Protein AF-A0A7Z0D9P5-F1 (afdb_monomer_lite)

Foldseek 3Di:
DDPPPDPPPDQLALLVVLLVLLVQLLVQCPPPNDASQRSLCRSQVHDPPDPSSVVSLVSSVVSLVRVVVLLVLDDPVLSVVVVVLSVVSVCSSPPVPCSVPDPPDDDDSSVSSVVSSVVSSVLLVLLLVLLVQLLVLLVVLLVLLVVCCVVVLDPPVLSVVLNVLSVVLNVLSVDPVNRSSCNLLSLLVSLVVLVVSCVVCVSCCVSSLSSLLSNVLSNCSNVPVVVSVVSVVCSVVVVDDPVNSVVVCVVSPPPNCVVPVVVVVVPPDDDDDDDDD

Radius of gyration: 25.72 Å; chains: 1; bounding box: 90×40×67 Å

Sequence (277 aa):
MTSGGAEKEKPLSSTRALHDLLRTVRAEAMQGGRSVLEAWSGALGVGHGSPEFVRGHIRATDLFSEMLAELDTLDEPAKRRYESRLSIWWDALVEPAGWSEPVPNRDDPLDHLDSMADIVEAQSVELRTAAQKLRDALTTARRIVVQAVNDGEVEESAGSRLIDLIDRLLHEIDDPQKSVFRLKDVAATFLGDLQIFLIRYPQAVGVLSRVVGTVIVGITVLIDPVAAAGLASAVAAGSWTADRILASAEPVMPKALESGATRELESGSGDSEETDS

Organism: NCBI:txid1347891

Structure (mmCIF, N/CA/C/O backbone):
data_AF-A0A7Z0D9P5-F1
#
_entry.id   AF-A0A7Z0D9P5-F1
#
loop_
_atom_site.group_PDB
_atom_site.id
_atom_site.type_symbol
_atom_site.label_atom_id
_atom_site.label_alt_id
_atom_site.label_comp_id
_atom_site.label_asym_id
_atom_site.label_entity_id
_atom_site.label_seq_id
_atom_site.pdbx_PDB_ins_code
_atom_site.Cartn_x
_atom_site.Cartn_y
_atom_site.Cartn_z
_atom_site.occupancy
_atom_site.B_iso_or_equiv
_atom_site.auth_seq_id
_atom_site.auth_comp_id
_atom_site.auth_asym_id
_atom_site.auth_atom_id
_atom_site.pdbx_PDB_model_num
ATOM 1 N N . MET A 1 1 ? 35.586 -21.695 -6.923 1.00 36.69 1 MET A N 1
ATOM 2 C CA . MET A 1 1 ? 35.205 -20.284 -6.716 1.00 36.69 1 MET A CA 1
ATOM 3 C C . MET A 1 1 ? 33.702 -20.187 -6.895 1.00 36.69 1 MET A C 1
ATOM 5 O O . MET A 1 1 ? 33.223 -20.065 -8.011 1.00 36.69 1 MET A O 1
ATOM 9 N N . THR A 1 2 ? 32.955 -20.389 -5.815 1.00 34.66 2 THR A N 1
ATOM 10 C CA . THR A 1 2 ? 31.497 -20.248 -5.790 1.00 34.66 2 THR A CA 1
ATOM 11 C C . THR A 1 2 ? 31.191 -18.771 -5.591 1.00 34.66 2 THR A C 1
ATOM 13 O O . THR A 1 2 ? 31.405 -18.242 -4.502 1.00 34.66 2 THR A O 1
ATOM 16 N N . SER A 1 3 ? 30.779 -18.100 -6.666 1.00 37.19 3 SER A N 1
ATOM 17 C CA . SER A 1 3 ? 30.240 -16.745 -6.589 1.00 37.19 3 SER A CA 1
ATOM 18 C C . SER A 1 3 ? 28.979 -16.814 -5.735 1.00 37.19 3 SER A C 1
ATOM 20 O O . SER A 1 3 ? 27.985 -17.410 -6.151 1.00 37.19 3 SER A O 1
ATOM 22 N N . GLY A 1 4 ? 29.058 -16.306 -4.505 1.00 36.00 4 GLY A N 1
ATOM 23 C CA . GLY A 1 4 ? 27.886 -16.088 -3.674 1.00 36.00 4 GLY A CA 1
ATOM 24 C C . GLY A 1 4 ? 27.011 -15.074 -4.390 1.00 36.00 4 GLY A C 1
ATOM 25 O O . GLY A 1 4 ? 27.337 -13.889 -4.417 1.00 36.00 4 GLY A O 1
ATOM 26 N N . GLY A 1 5 ? 25.948 -15.555 -5.032 1.00 33.62 5 GLY A N 1
ATOM 27 C CA . GLY A 1 5 ? 24.884 -14.692 -5.507 1.00 33.62 5 GLY A CA 1
ATOM 28 C C . GLY A 1 5 ? 24.300 -14.018 -4.281 1.00 33.62 5 GLY A C 1
ATOM 29 O O . GLY A 1 5 ? 23.623 -14.675 -3.496 1.00 33.62 5 GLY A O 1
ATOM 30 N N . ALA A 1 6 ? 24.626 -12.742 -4.086 1.00 40.06 6 ALA A N 1
ATOM 31 C CA . ALA A 1 6 ? 23.852 -11.893 -3.204 1.00 40.06 6 ALA A CA 1
ATOM 32 C C . ALA A 1 6 ? 22.395 -12.069 -3.636 1.00 40.06 6 ALA A C 1
ATOM 34 O O . ALA A 1 6 ? 22.075 -11.815 -4.802 1.00 40.06 6 ALA A O 1
ATOM 35 N N . GLU A 1 7 ? 21.548 -12.587 -2.745 1.00 40.53 7 GLU A N 1
ATOM 36 C CA . GLU A 1 7 ? 20.108 -12.457 -2.910 1.00 40.53 7 GLU A CA 1
ATOM 37 C C . GLU A 1 7 ? 19.873 -10.970 -3.149 1.00 40.53 7 GLU A C 1
ATOM 39 O O . GLU A 1 7 ? 20.090 -10.153 -2.256 1.00 40.53 7 GLU A O 1
ATOM 44 N N . LYS A 1 8 ? 19.569 -10.599 -4.399 1.00 52.75 8 LYS A N 1
ATOM 45 C CA . LYS A 1 8 ? 19.152 -9.238 -4.712 1.00 52.75 8 LYS A CA 1
ATOM 46 C C . LYS A 1 8 ? 17.925 -9.012 -3.846 1.00 52.75 8 LYS A C 1
ATOM 48 O O . LYS A 1 8 ? 16.901 -9.654 -4.087 1.00 52.75 8 LYS A O 1
ATOM 53 N N . GLU A 1 9 ? 18.074 -8.181 -2.816 1.00 54.69 9 GLU A N 1
ATOM 54 C CA . GLU A 1 9 ? 16.970 -7.776 -1.959 1.00 54.69 9 GLU A CA 1
ATOM 55 C C . GLU A 1 9 ? 15.806 -7.393 -2.864 1.00 54.69 9 GLU A C 1
ATOM 57 O O . GLU A 1 9 ? 15.951 -6.602 -3.801 1.00 54.69 9 GLU A O 1
ATOM 62 N N . LYS A 1 10 ? 14.668 -8.054 -2.650 1.00 65.25 10 LYS A N 1
ATOM 63 C CA . LYS A 1 10 ? 13.474 -7.777 -3.433 1.00 65.25 10 LYS A CA 1
ATOM 64 C C . LYS A 1 10 ? 13.118 -6.304 -3.193 1.00 65.25 10 LYS A C 1
ATOM 66 O O . LYS A 1 10 ? 13.046 -5.911 -2.026 1.00 65.25 10 LYS A O 1
ATOM 71 N N . PRO A 1 11 ? 12.903 -5.503 -4.250 1.00 68.81 11 PRO A N 1
ATOM 72 C CA . PRO A 1 11 ? 12.572 -4.093 -4.095 1.00 68.81 11 PRO A CA 1
ATOM 73 C C . PRO A 1 11 ? 11.365 -3.927 -3.167 1.00 68.81 11 PRO A C 1
ATOM 75 O O . PRO A 1 11 ? 10.412 -4.712 -3.213 1.00 68.81 11 PRO A O 1
ATOM 78 N N . LEU A 1 12 ? 11.447 -2.928 -2.285 1.00 73.25 12 LEU A N 1
ATOM 79 C CA . LEU A 1 12 ? 10.458 -2.685 -1.234 1.00 73.25 12 LEU A CA 1
ATOM 80 C C . LEU A 1 12 ? 9.146 -2.112 -1.784 1.00 73.25 12 LEU A C 1
ATOM 82 O O . LEU A 1 12 ? 8.120 -2.255 -1.115 1.00 73.25 12 LEU A O 1
ATOM 86 N N . SER A 1 13 ? 9.197 -1.504 -2.973 1.00 84.44 13 SER A N 1
ATOM 87 C CA . SER A 1 13 ? 8.062 -0.959 -3.719 1.00 84.44 13 SER A CA 1
ATOM 88 C C . SER A 1 13 ? 8.061 -1.425 -5.177 1.00 84.44 13 SER A C 1
ATOM 90 O O . SER A 1 13 ? 9.098 -1.765 -5.762 1.00 84.44 13 SER A O 1
ATOM 92 N N . SER A 1 14 ? 6.878 -1.407 -5.776 1.00 88.75 14 SER A N 1
ATOM 93 C CA . SER A 1 14 ? 6.661 -1.732 -7.188 1.00 88.75 14 SER A CA 1
ATOM 94 C C . SER A 1 14 ? 7.218 -0.623 -8.078 1.00 88.75 14 SER A C 1
ATOM 96 O O . SER A 1 14 ? 7.828 -0.908 -9.109 1.00 88.75 14 SER A O 1
ATOM 98 N N . THR A 1 15 ? 7.117 0.631 -7.621 1.00 91.62 15 THR A N 1
ATOM 99 C CA . THR A 1 15 ? 7.741 1.803 -8.248 1.00 91.62 15 THR A CA 1
ATOM 100 C C . THR A 1 15 ? 9.257 1.630 -8.401 1.00 91.62 15 THR A C 1
ATOM 102 O O . THR A 1 15 ? 9.783 1.825 -9.498 1.00 91.62 15 THR A O 1
ATOM 105 N N . ARG A 1 16 ? 9.977 1.180 -7.357 1.00 93.56 16 ARG A N 1
ATOM 106 C CA . ARG A 1 16 ? 11.427 0.912 -7.454 1.00 93.56 16 ARG A CA 1
ATOM 107 C C . ARG A 1 16 ? 11.740 -0.215 -8.428 1.00 93.56 16 ARG A C 1
ATOM 109 O O . ARG A 1 16 ? 12.650 -0.092 -9.243 1.00 93.56 16 ARG A O 1
ATOM 116 N N . ALA A 1 17 ? 10.980 -1.307 -8.357 1.00 91.25 17 ALA A N 1
ATOM 117 C CA . ALA A 1 17 ? 11.164 -2.450 -9.245 1.00 91.25 17 ALA A CA 1
ATOM 118 C C . ALA A 1 17 ? 10.997 -2.052 -10.721 1.00 91.25 17 ALA A C 1
ATOM 120 O O . ALA A 1 17 ? 11.781 -2.474 -11.573 1.00 91.25 17 ALA A O 1
ATOM 121 N N . LEU A 1 18 ? 9.992 -1.220 -11.011 1.00 93.12 18 LEU A N 1
ATOM 122 C CA . LEU A 1 18 ? 9.759 -0.664 -12.337 1.00 93.12 18 LEU A CA 1
ATOM 123 C C . LEU A 1 18 ? 10.907 0.258 -12.762 1.00 93.12 18 LEU A C 1
ATOM 125 O O . LEU A 1 18 ? 11.415 0.113 -13.873 1.00 93.12 18 LEU A O 1
ATOM 129 N N . HIS A 1 19 ? 11.342 1.164 -11.881 1.00 93.25 19 HIS A N 1
ATOM 130 C CA . HIS A 1 19 ? 12.472 2.053 -12.142 1.00 93.25 19 HIS A CA 1
ATOM 131 C C . HIS A 1 19 ? 13.736 1.272 -12.519 1.00 93.25 19 HIS A C 1
ATOM 133 O O . HIS A 1 19 ? 14.324 1.527 -13.570 1.00 93.25 19 HIS A O 1
ATOM 139 N N . ASP A 1 20 ? 14.125 0.275 -11.723 1.00 93.06 20 ASP A N 1
ATOM 140 C CA . ASP A 1 20 ? 15.319 -0.532 -11.986 1.00 93.06 20 ASP A CA 1
ATOM 141 C C . ASP A 1 20 ? 15.235 -1.316 -13.298 1.00 93.06 20 ASP A C 1
ATOM 143 O O . ASP A 1 20 ? 16.232 -1.437 -14.024 1.00 93.06 20 ASP A O 1
ATOM 147 N N . LEU A 1 21 ? 14.048 -1.829 -13.629 1.00 92.06 21 LEU A N 1
ATOM 148 C CA . LEU A 1 21 ? 13.810 -2.505 -14.897 1.00 92.06 21 LEU A CA 1
ATOM 149 C C . LEU A 1 21 ? 13.981 -1.540 -16.073 1.00 92.06 21 LEU A C 1
ATOM 151 O O . LEU A 1 21 ? 14.789 -1.809 -16.963 1.00 92.06 21 LEU A O 1
ATOM 155 N N . LEU A 1 22 ? 13.284 -0.401 -16.061 1.00 90.06 22 LEU A N 1
ATOM 156 C CA . LEU A 1 22 ? 13.356 0.589 -17.140 1.00 90.06 22 LEU A CA 1
ATOM 157 C C . LEU A 1 22 ? 14.767 1.175 -17.279 1.00 90.06 22 LEU A C 1
ATOM 159 O O . LEU A 1 22 ? 15.273 1.328 -18.389 1.00 90.06 22 LEU A O 1
ATOM 163 N N . ARG A 1 23 ? 15.464 1.407 -16.163 1.00 90.75 23 ARG A N 1
ATOM 164 C CA . ARG A 1 23 ? 16.875 1.811 -16.152 1.00 90.75 23 ARG A CA 1
ATOM 165 C C . ARG A 1 23 ? 17.771 0.779 -16.837 1.00 90.75 23 ARG A C 1
ATOM 167 O O . ARG A 1 23 ? 18.676 1.156 -17.581 1.00 90.75 23 ARG A O 1
ATOM 174 N N . THR A 1 24 ? 17.514 -0.512 -16.622 1.00 90.56 24 THR A N 1
ATOM 175 C CA . THR A 1 24 ? 18.258 -1.598 -17.278 1.00 90.56 24 THR A CA 1
ATOM 176 C C . THR A 1 24 ? 17.972 -1.636 -18.777 1.00 90.56 24 THR A C 1
ATOM 178 O O . THR A 1 24 ? 18.911 -1.634 -19.569 1.00 90.56 24 THR A O 1
ATOM 181 N N . VAL A 1 25 ? 16.697 -1.582 -19.183 1.00 88.25 25 VAL A N 1
ATOM 182 C CA . VAL A 1 25 ? 16.306 -1.508 -20.605 1.00 88.25 25 VAL A CA 1
ATOM 183 C C . VAL A 1 25 ? 16.984 -0.314 -21.276 1.00 88.25 25 VAL A C 1
ATOM 185 O O . VAL A 1 25 ? 17.477 -0.426 -22.395 1.00 88.25 25 VAL A O 1
ATOM 188 N N . ARG A 1 26 ? 17.091 0.824 -20.584 1.00 85.12 26 ARG A N 1
ATOM 189 C CA . ARG A 1 26 ? 17.698 2.027 -21.155 1.00 85.12 26 ARG A CA 1
ATOM 190 C C . ARG A 1 26 ? 19.191 1.875 -21.347 1.00 85.12 26 ARG A C 1
ATOM 192 O O . ARG A 1 26 ? 19.710 2.239 -22.399 1.00 85.12 26 ARG A O 1
ATOM 199 N N . ALA A 1 27 ? 19.875 1.320 -20.351 1.00 85.62 27 ALA A N 1
ATOM 200 C CA . ALA A 1 27 ? 21.294 1.025 -20.455 1.00 85.62 27 ALA A CA 1
ATOM 201 C C . ALA A 1 27 ? 21.587 0.088 -21.641 1.00 85.62 27 ALA A C 1
ATOM 203 O O . ALA A 1 27 ? 22.571 0.300 -22.347 1.00 85.62 27 ALA A O 1
ATOM 204 N N . GLU A 1 28 ? 20.720 -0.896 -21.899 1.00 86.12 28 GLU A N 1
ATOM 205 C CA . GLU A 1 28 ? 20.825 -1.785 -23.063 1.00 86.12 28 GLU A CA 1
ATOM 206 C C . GLU A 1 28 ? 20.536 -1.057 -24.387 1.00 86.12 28 GLU A C 1
ATOM 208 O O . GLU A 1 28 ? 21.258 -1.258 -25.362 1.00 86.12 28 GLU A O 1
ATOM 213 N N . ALA A 1 29 ? 19.539 -0.166 -24.431 1.00 80.62 29 ALA A N 1
ATOM 214 C CA . ALA A 1 29 ? 19.209 0.623 -25.624 1.00 80.62 29 ALA A CA 1
ATOM 215 C C . ALA A 1 29 ? 20.332 1.604 -26.013 1.00 80.62 29 ALA A C 1
ATOM 217 O O . ALA A 1 29 ? 20.624 1.797 -27.194 1.00 80.62 29 ALA A O 1
ATOM 218 N N . MET A 1 30 ? 21.008 2.199 -25.024 1.00 78.38 30 MET A N 1
ATOM 219 C CA . MET A 1 30 ? 22.135 3.113 -25.253 1.00 78.38 30 MET A CA 1
ATOM 220 C C . MET A 1 30 ? 23.413 2.390 -25.714 1.00 78.38 30 MET A C 1
ATOM 222 O O . MET A 1 30 ? 24.327 3.029 -26.242 1.00 78.38 30 MET A O 1
ATOM 226 N N . GLN A 1 31 ? 23.503 1.066 -25.550 1.00 78.25 31 GLN A N 1
ATOM 227 C CA . GLN A 1 31 ? 24.643 0.285 -26.023 1.00 78.25 31 GLN A CA 1
ATOM 228 C C . GLN A 1 31 ? 24.522 -0.018 -27.521 1.00 78.25 31 GLN A C 1
ATOM 230 O O . GLN A 1 31 ? 23.836 -0.944 -27.942 1.00 78.25 31 GLN A O 1
ATOM 235 N N . GLY A 1 32 ? 25.271 0.723 -28.341 1.00 63.47 32 GLY A N 1
ATOM 236 C CA . GLY A 1 32 ? 25.586 0.315 -29.715 1.00 63.47 32 GLY A CA 1
ATOM 237 C C . GLY A 1 32 ? 24.440 0.401 -30.726 1.00 63.47 32 GLY A C 1
ATOM 238 O O . GLY A 1 32 ? 24.490 -0.301 -31.731 1.00 63.47 32 GLY A O 1
ATOM 239 N N . GLY A 1 33 ? 23.431 1.247 -30.488 1.00 65.56 33 GLY A N 1
ATOM 240 C CA . GLY A 1 33 ? 22.329 1.464 -31.436 1.00 65.56 33 GLY A CA 1
ATOM 241 C C . GLY A 1 33 ? 21.374 0.275 -31.551 1.00 65.56 33 GLY A C 1
ATOM 242 O O . GLY A 1 33 ? 20.767 0.078 -32.602 1.00 65.56 33 GLY A O 1
ATOM 243 N N . ARG A 1 34 ? 21.275 -0.533 -30.488 1.00 73.62 34 ARG A N 1
ATOM 244 C CA . ARG A 1 34 ? 20.322 -1.639 -30.400 1.00 73.62 34 ARG A CA 1
ATOM 245 C C . ARG A 1 34 ? 18.896 -1.134 -30.560 1.00 73.62 34 ARG A C 1
ATOM 247 O O . ARG A 1 34 ? 18.531 -0.067 -30.070 1.00 73.62 34 ARG A O 1
ATOM 254 N N . SER A 1 35 ? 18.080 -1.941 -31.222 1.00 80.06 35 SER A N 1
ATOM 255 C CA . SER A 1 35 ? 16.644 -1.711 -31.268 1.00 80.06 35 SER A CA 1
ATOM 256 C C . SER A 1 35 ? 16.031 -1.838 -29.870 1.00 80.06 35 SER A C 1
ATOM 258 O O . SER A 1 35 ? 16.536 -2.546 -28.998 1.00 80.06 35 SER A O 1
ATOM 260 N N . VAL A 1 36 ? 14.884 -1.193 -29.675 1.00 78.94 36 VAL A N 1
ATOM 261 C CA . VAL A 1 36 ? 14.049 -1.303 -28.466 1.00 78.94 36 VAL A CA 1
ATOM 262 C C . VAL A 1 36 ? 13.812 -2.755 -28.047 1.00 78.94 36 VAL A C 1
ATOM 264 O O . VAL A 1 36 ? 13.876 -3.106 -26.871 1.00 78.94 36 VAL A O 1
ATOM 267 N N . LEU A 1 37 ? 13.553 -3.606 -29.034 1.00 84.19 37 LEU A N 1
ATOM 268 C CA . LEU A 1 37 ? 13.281 -5.021 -28.848 1.00 84.19 37 LEU A CA 1
ATOM 269 C C . LEU A 1 37 ? 14.498 -5.760 -28.277 1.00 84.19 37 LEU A C 1
ATOM 271 O O . LEU A 1 37 ? 14.373 -6.551 -27.345 1.00 84.19 37 LEU A O 1
ATOM 275 N N . GLU A 1 38 ? 15.682 -5.476 -28.823 1.00 86.38 38 GLU A N 1
ATOM 276 C CA . GLU A 1 38 ? 16.952 -6.038 -28.362 1.00 86.38 38 GLU A CA 1
ATOM 277 C C . GLU A 1 38 ? 17.317 -5.526 -26.971 1.00 86.38 38 GLU A C 1
ATOM 279 O O . GLU A 1 38 ? 17.873 -6.280 -26.175 1.00 86.38 38 GLU A O 1
ATOM 284 N N . ALA A 1 39 ? 16.969 -4.277 -26.656 1.00 86.62 39 ALA A N 1
ATOM 285 C CA . ALA A 1 39 ? 17.157 -3.711 -25.330 1.00 86.62 39 ALA A CA 1
ATOM 286 C C . ALA A 1 39 ? 16.292 -4.421 -24.277 1.00 86.62 39 ALA A C 1
ATOM 288 O O . ALA A 1 39 ? 16.803 -4.835 -23.237 1.00 86.62 39 ALA A O 1
ATOM 289 N N . TRP A 1 40 ? 15.008 -4.646 -24.572 1.00 88.94 40 TRP A N 1
ATOM 290 C CA . TRP A 1 40 ? 14.113 -5.428 -23.714 1.00 88.94 40 TRP A CA 1
ATOM 291 C C . TRP A 1 40 ? 14.571 -6.878 -23.560 1.00 88.94 40 TRP A C 1
ATOM 293 O O . TRP A 1 40 ? 14.627 -7.396 -22.446 1.00 88.94 40 TRP A O 1
ATOM 303 N N . SER A 1 41 ? 14.946 -7.533 -24.660 1.00 90.00 41 SER A N 1
ATOM 304 C CA . SER A 1 41 ? 15.494 -8.890 -24.616 1.00 90.00 41 SER A CA 1
ATOM 305 C C . SER A 1 41 ? 16.787 -8.969 -23.803 1.00 90.00 41 SER A C 1
ATOM 307 O O . SER A 1 41 ? 16.963 -9.918 -23.041 1.00 90.00 41 SER A O 1
ATOM 309 N N . GLY A 1 42 ? 17.665 -7.970 -23.922 1.00 90.19 42 GLY A N 1
ATOM 310 C CA . GLY A 1 42 ? 18.891 -7.856 -23.135 1.00 90.19 42 GLY A CA 1
ATOM 311 C C . GLY A 1 42 ? 18.606 -7.680 -21.645 1.00 90.19 42 GLY A C 1
ATOM 312 O O . GLY A 1 42 ? 19.118 -8.445 -20.831 1.00 90.19 42 GLY A O 1
ATOM 313 N N . ALA A 1 43 ? 17.722 -6.745 -21.293 1.00 90.06 43 ALA A N 1
ATOM 314 C CA . ALA A 1 43 ? 17.369 -6.449 -19.907 1.00 90.06 43 ALA A CA 1
ATOM 315 C C . ALA A 1 43 ? 16.678 -7.624 -19.203 1.00 90.06 43 ALA A C 1
ATOM 317 O O . ALA A 1 43 ? 16.937 -7.886 -18.029 1.00 90.06 43 ALA A O 1
ATOM 318 N N . LEU A 1 44 ? 15.820 -8.351 -19.921 1.00 91.25 44 LEU A N 1
ATOM 319 C CA . LEU A 1 44 ? 15.149 -9.544 -19.405 1.00 91.25 44 LEU A CA 1
ATOM 320 C C . LEU A 1 44 ? 16.027 -10.806 -19.492 1.00 91.25 44 LEU A C 1
ATOM 322 O O . LEU A 1 44 ? 15.695 -11.818 -18.878 1.00 91.25 44 LEU A O 1
ATOM 326 N N . GLY A 1 45 ? 17.128 -10.772 -20.251 1.00 93.00 45 GLY A N 1
ATOM 327 C CA . GLY A 1 45 ? 18.012 -11.919 -20.478 1.00 93.00 45 GLY A CA 1
ATOM 328 C C . GLY A 1 45 ? 17.366 -13.058 -21.276 1.00 93.00 45 GLY A C 1
ATOM 329 O O . GLY A 1 45 ? 17.768 -14.213 -21.135 1.00 93.00 45 GLY A O 1
ATOM 330 N N . VAL A 1 46 ? 16.348 -12.758 -22.087 1.00 93.38 46 VAL A N 1
ATOM 331 C CA . VAL A 1 46 ? 15.542 -13.751 -22.816 1.00 93.38 46 VAL A CA 1
ATOM 332 C C . VAL A 1 46 ? 15.340 -13.350 -24.273 1.00 93.38 46 VAL A C 1
ATOM 334 O O . VAL A 1 46 ? 15.221 -12.173 -24.616 1.00 93.38 46 VAL A O 1
ATOM 337 N N . GLY A 1 47 ? 15.276 -14.349 -25.154 1.00 89.44 47 GLY A N 1
ATOM 338 C CA . GLY A 1 47 ? 15.067 -14.124 -26.582 1.00 89.44 47 GLY A CA 1
ATOM 339 C C . GLY A 1 47 ? 13.685 -13.544 -26.881 1.00 89.44 47 GLY A C 1
ATOM 340 O O . GLY A 1 47 ? 12.684 -13.958 -26.288 1.00 89.44 47 GLY A O 1
ATOM 341 N N . HIS A 1 48 ? 13.624 -12.605 -27.824 1.00 85.62 48 HIS A N 1
ATOM 342 C CA . HIS A 1 48 ? 12.366 -12.051 -28.313 1.00 85.62 48 HIS A CA 1
ATOM 343 C C . HIS A 1 48 ? 11.428 -13.152 -28.841 1.00 85.62 48 HIS A C 1
ATOM 345 O O . HIS A 1 48 ? 11.869 -14.120 -29.463 1.00 85.62 48 HIS A O 1
ATOM 351 N N . GLY A 1 49 ? 10.123 -12.995 -28.600 1.00 82.94 49 GLY A N 1
ATOM 352 C CA . GLY A 1 49 ? 9.090 -13.945 -29.025 1.00 82.94 49 GLY A CA 1
ATOM 353 C C . GLY A 1 49 ? 9.001 -15.214 -28.171 1.00 82.94 49 GLY A C 1
ATOM 354 O O . GLY A 1 49 ? 8.134 -16.051 -28.416 1.00 82.94 49 GLY A O 1
ATOM 355 N N . SER A 1 50 ? 9.861 -15.362 -27.157 1.00 93.06 50 SER A N 1
ATOM 356 C CA . SER A 1 50 ? 9.739 -16.447 -26.183 1.00 93.06 50 SER A CA 1
ATOM 357 C C . SER A 1 50 ? 8.562 -16.212 -25.222 1.00 93.06 50 SER A C 1
ATOM 359 O O . SER A 1 50 ? 8.221 -15.063 -24.919 1.00 93.06 50 SER A O 1
ATOM 361 N N . PRO A 1 51 ? 7.956 -17.282 -24.676 1.00 93.62 51 PRO A N 1
ATOM 362 C CA . PRO A 1 51 ? 6.989 -17.161 -23.587 1.00 93.62 51 PRO A CA 1
ATOM 363 C C . PRO A 1 51 ? 7.546 -16.393 -22.380 1.00 93.62 51 PRO A C 1
ATOM 365 O O . PRO A 1 51 ? 6.817 -15.662 -21.718 1.00 93.62 51 PRO A O 1
ATOM 368 N N . GLU A 1 52 ? 8.839 -16.535 -22.096 1.00 92.81 52 GLU A N 1
ATOM 369 C CA . GLU A 1 52 ? 9.530 -15.853 -21.002 1.00 92.81 52 GLU A CA 1
ATOM 370 C C . GLU A 1 52 ? 9.621 -14.343 -21.241 1.00 92.81 52 GLU A C 1
ATOM 372 O O . GLU A 1 52 ? 9.398 -13.575 -20.308 1.00 92.81 52 GLU A O 1
ATOM 377 N N . PHE A 1 53 ? 9.867 -13.912 -22.483 1.00 91.62 53 PHE A N 1
ATOM 378 C CA . PHE A 1 53 ? 9.824 -12.498 -22.863 1.00 91.62 53 PHE A CA 1
ATOM 379 C C . PHE A 1 53 ? 8.437 -11.904 -22.609 1.00 91.62 53 PHE A C 1
ATOM 381 O O . PHE A 1 53 ? 8.318 -10.864 -21.965 1.00 91.62 53 PHE A O 1
ATOM 388 N N . VAL A 1 54 ? 7.382 -12.602 -23.047 1.00 91.50 54 VAL A N 1
ATOM 389 C CA . VAL A 1 54 ? 5.993 -12.169 -22.830 1.00 91.50 54 VAL A CA 1
ATOM 390 C C . VAL A 1 54 ? 5.681 -12.073 -21.336 1.00 91.50 54 VAL A C 1
ATOM 392 O O . VAL A 1 54 ? 5.146 -11.061 -20.895 1.00 91.50 54 VAL A O 1
ATOM 395 N N . ARG A 1 55 ? 6.062 -13.075 -20.531 1.00 92.06 55 ARG A N 1
ATOM 396 C CA . ARG A 1 55 ? 5.885 -13.029 -19.068 1.00 92.06 55 ARG A CA 1
ATOM 397 C C . ARG A 1 55 ? 6.653 -11.871 -18.427 1.00 92.06 55 ARG A C 1
ATOM 399 O O . ARG A 1 55 ? 6.116 -11.221 -17.538 1.00 92.06 55 ARG A O 1
ATOM 406 N N . GLY A 1 56 ? 7.882 -11.606 -18.870 1.00 90.38 56 GLY A N 1
ATOM 407 C CA . GLY A 1 56 ? 8.687 -10.486 -18.379 1.00 90.38 56 GLY A CA 1
ATOM 408 C C . GLY A 1 56 ? 8.040 -9.133 -18.677 1.00 90.38 56 GLY A C 1
ATOM 409 O O . GLY A 1 56 ? 7.948 -8.287 -17.791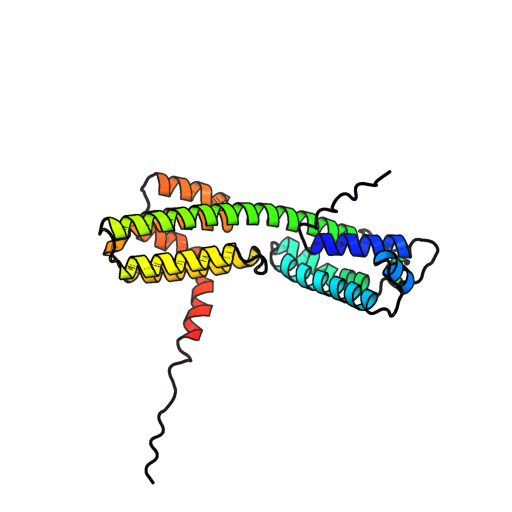 1.00 90.38 56 GLY A O 1
ATOM 410 N N . HIS A 1 57 ? 7.512 -8.959 -19.889 1.00 89.38 57 HIS A N 1
ATOM 411 C CA . HIS A 1 57 ? 6.814 -7.734 -20.270 1.00 89.38 57 HIS A CA 1
ATOM 412 C C . HIS A 1 57 ? 5.464 -7.576 -19.549 1.00 89.38 57 HIS A C 1
ATOM 414 O O . HIS A 1 57 ? 5.133 -6.473 -19.120 1.00 89.38 57 HIS A O 1
ATOM 420 N N . ILE A 1 58 ? 4.705 -8.662 -19.356 1.00 92.38 58 ILE A N 1
ATOM 421 C CA . ILE A 1 58 ? 3.488 -8.649 -18.525 1.00 92.38 58 ILE A CA 1
ATOM 422 C C . ILE A 1 58 ? 3.838 -8.235 -17.095 1.00 92.38 58 ILE A C 1
ATOM 424 O O . ILE A 1 58 ? 3.183 -7.371 -16.521 1.00 92.38 58 ILE A O 1
ATOM 428 N N . ARG A 1 59 ? 4.929 -8.767 -16.531 1.00 93.06 59 ARG A N 1
ATOM 429 C CA . ARG A 1 59 ? 5.359 -8.356 -15.193 1.00 93.06 59 ARG A CA 1
ATOM 430 C C . ARG A 1 59 ? 5.698 -6.866 -15.133 1.00 93.06 59 ARG A C 1
ATOM 432 O O . ARG A 1 59 ? 5.421 -6.231 -14.123 1.00 93.06 59 ARG A O 1
ATOM 439 N N . ALA A 1 60 ? 6.274 -6.298 -16.190 1.00 91.88 60 ALA A N 1
ATOM 440 C CA . ALA A 1 60 ? 6.553 -4.868 -16.262 1.00 91.88 60 ALA A CA 1
ATOM 441 C C . ALA A 1 60 ? 5.259 -4.023 -16.283 1.00 91.88 60 ALA A C 1
ATOM 443 O O . ALA A 1 60 ? 5.179 -3.006 -15.597 1.00 91.88 60 ALA A O 1
ATOM 444 N N . THR A 1 61 ? 4.217 -4.474 -16.993 1.00 92.69 61 THR A N 1
ATOM 445 C CA . THR A 1 61 ? 2.890 -3.828 -16.968 1.00 92.69 61 THR A CA 1
ATOM 446 C C . THR A 1 61 ? 2.159 -4.010 -15.637 1.00 92.69 61 THR A C 1
ATOM 448 O O . THR A 1 61 ? 1.464 -3.095 -15.191 1.00 92.69 61 THR A O 1
ATOM 451 N N . ASP A 1 62 ? 2.356 -5.146 -14.963 1.00 90.75 62 ASP A N 1
ATOM 452 C CA . ASP A 1 62 ? 1.834 -5.370 -13.613 1.00 90.75 62 ASP A CA 1
ATOM 453 C C . ASP A 1 62 ? 2.492 -4.403 -12.627 1.00 90.75 62 ASP A C 1
ATOM 455 O O . ASP A 1 62 ? 1.796 -3.740 -11.868 1.00 90.75 62 ASP A O 1
ATOM 459 N N . LEU A 1 63 ? 3.820 -4.242 -12.695 1.00 92.31 63 LEU A N 1
ATOM 460 C CA . LEU A 1 63 ? 4.559 -3.273 -11.881 1.00 92.31 63 LEU A CA 1
ATOM 461 C C . LEU A 1 63 ? 4.079 -1.836 -12.108 1.00 92.31 63 LEU A C 1
ATOM 463 O O . LEU A 1 63 ? 3.976 -1.075 -11.152 1.00 92.31 63 LEU A O 1
ATOM 467 N N . PHE A 1 64 ? 3.755 -1.464 -13.349 1.00 93.06 64 PHE A N 1
ATOM 468 C CA . PHE A 1 64 ? 3.161 -0.159 -13.645 1.00 93.06 64 PHE A CA 1
ATOM 469 C C . PHE A 1 64 ? 1.775 -0.005 -13.008 1.00 93.06 64 PHE A C 1
ATOM 471 O O . PHE A 1 64 ? 1.478 1.023 -12.409 1.00 93.06 64 PHE A O 1
ATOM 478 N N . SER A 1 65 ? 0.938 -1.040 -13.072 1.00 90.19 65 SER A N 1
ATOM 479 C CA . SER A 1 65 ? -0.386 -1.030 -12.436 1.00 90.19 65 SER A CA 1
ATOM 480 C C . SER A 1 65 ? -0.290 -0.965 -10.905 1.00 90.19 65 SER A C 1
ATOM 482 O O . SER A 1 65 ? -1.035 -0.226 -10.266 1.00 90.19 65 SER A O 1
ATOM 484 N N . GLU A 1 66 ? 0.659 -1.694 -10.313 1.00 88.62 66 GLU A N 1
ATOM 485 C CA . GLU A 1 66 ? 0.983 -1.641 -8.884 1.00 88.62 66 GLU A CA 1
ATOM 486 C C . GLU A 1 66 ? 1.501 -0.238 -8.489 1.00 88.62 66 GLU A C 1
ATOM 488 O O . GLU A 1 66 ? 1.063 0.322 -7.486 1.00 88.62 66 GLU A O 1
ATOM 493 N N . MET A 1 67 ? 2.354 0.382 -9.314 1.00 91.94 67 MET A N 1
ATOM 494 C CA . MET A 1 67 ? 2.841 1.758 -9.131 1.00 91.94 67 MET A CA 1
ATOM 495 C C . MET A 1 67 ? 1.703 2.792 -9.185 1.00 91.94 67 MET A C 1
ATOM 497 O O . MET A 1 67 ? 1.723 3.748 -8.417 1.00 91.94 67 MET A O 1
ATOM 501 N N . LEU A 1 68 ? 0.678 2.613 -10.028 1.00 90.44 68 LEU A N 1
ATOM 502 C CA . LEU A 1 68 ? -0.507 3.486 -10.014 1.00 90.44 68 LEU A CA 1
ATOM 503 C C . LEU A 1 68 ? -1.253 3.416 -8.673 1.00 90.44 68 LEU A C 1
ATOM 505 O O . LEU A 1 68 ? -1.695 4.440 -8.160 1.00 90.44 68 LEU A O 1
ATOM 509 N N . ALA A 1 69 ? -1.339 2.229 -8.070 1.00 85.38 69 ALA A N 1
ATOM 510 C CA . ALA A 1 69 ? -1.923 2.087 -6.741 1.00 85.38 69 ALA A CA 1
ATOM 511 C C . ALA A 1 69 ? -1.056 2.747 -5.652 1.00 85.38 69 ALA A C 1
ATOM 513 O O . ALA A 1 69 ? -1.605 3.289 -4.701 1.00 85.38 69 ALA A O 1
ATOM 514 N N . GLU A 1 70 ? 0.275 2.732 -5.787 1.00 87.12 70 GLU A N 1
ATOM 515 C CA . GLU A 1 70 ? 1.205 3.469 -4.909 1.00 87.12 70 GLU A CA 1
ATOM 516 C C . GLU A 1 70 ? 1.120 4.995 -5.131 1.00 87.12 70 GLU A C 1
ATOM 518 O O . GLU A 1 70 ? 1.270 5.781 -4.200 1.00 87.12 70 GLU A O 1
ATOM 523 N N . LEU A 1 71 ? 0.826 5.445 -6.351 1.00 88.75 71 LEU A N 1
ATOM 524 C CA . LEU A 1 71 ? 0.615 6.860 -6.665 1.00 88.75 71 LEU A CA 1
ATOM 525 C C . LEU A 1 71 ? -0.626 7.424 -5.964 1.00 88.75 71 LEU A C 1
ATOM 527 O O . LEU A 1 71 ? -0.604 8.550 -5.464 1.00 88.75 71 LEU A O 1
ATOM 531 N N . ASP A 1 72 ? -1.695 6.631 -5.890 1.00 85.38 72 ASP A N 1
ATOM 532 C CA . ASP A 1 72 ? -2.948 7.017 -5.239 1.00 85.38 72 ASP A CA 1
ATOM 533 C C . ASP A 1 72 ? -2.812 7.265 -3.731 1.00 85.38 72 ASP A C 1
ATOM 535 O O . ASP A 1 72 ? -3.712 7.847 -3.121 1.00 85.38 72 ASP A O 1
ATOM 539 N N . THR A 1 73 ? -1.695 6.856 -3.128 1.00 79.12 73 THR A N 1
ATOM 540 C CA . THR A 1 73 ? -1.458 6.955 -1.684 1.00 79.12 73 THR A CA 1
ATOM 541 C C . THR A 1 73 ? -0.646 8.182 -1.306 1.00 79.12 73 THR A C 1
ATOM 543 O O . THR A 1 73 ? -0.522 8.492 -0.119 1.00 79.12 73 THR A O 1
ATOM 546 N N . LEU A 1 74 ? -0.082 8.870 -2.299 1.00 83.56 74 LEU A N 1
ATOM 547 C CA . LEU A 1 74 ? 0.662 10.101 -2.099 1.00 83.56 74 LEU A CA 1
ATOM 548 C C . LEU A 1 74 ? -0.270 11.255 -1.716 1.00 83.56 74 LEU A C 1
ATOM 550 O O . LEU A 1 74 ? -1.471 11.252 -1.992 1.00 83.56 74 LEU A O 1
ATOM 554 N N . ASP A 1 75 ? 0.302 12.279 -1.090 1.00 82.88 75 ASP A N 1
ATOM 555 C CA . ASP A 1 75 ? -0.401 13.526 -0.839 1.00 82.88 75 ASP A CA 1
ATOM 556 C C . ASP A 1 75 ? -0.740 14.235 -2.158 1.00 82.88 75 ASP A C 1
ATOM 558 O O . ASP A 1 75 ? -0.008 14.164 -3.142 1.00 82.88 75 ASP A O 1
ATOM 562 N N . GLU A 1 76 ? -1.858 14.959 -2.174 1.00 84.62 76 GLU A N 1
ATOM 563 C CA . GLU A 1 76 ? -2.417 15.575 -3.381 1.00 84.62 76 GLU A CA 1
ATOM 564 C C . GLU A 1 76 ? -1.411 16.436 -4.197 1.00 84.62 76 GLU A C 1
ATOM 566 O O . GLU A 1 76 ? -1.438 16.393 -5.432 1.00 84.62 76 GLU A O 1
ATOM 571 N N . PRO A 1 77 ? -0.493 17.214 -3.580 1.00 87.94 77 PRO A N 1
ATOM 572 C CA . PRO A 1 77 ? 0.574 17.896 -4.313 1.00 87.94 77 PRO A CA 1
ATOM 573 C C . PRO A 1 77 ? 1.544 16.947 -5.032 1.00 87.94 77 PRO A C 1
ATOM 575 O O . PRO A 1 77 ? 1.854 17.180 -6.204 1.00 87.94 77 PRO A O 1
ATOM 578 N N . ALA A 1 78 ? 2.027 15.896 -4.360 1.00 87.31 78 ALA A N 1
ATOM 579 C CA . ALA A 1 78 ? 2.952 14.933 -4.954 1.00 87.31 78 ALA A CA 1
ATOM 580 C C . ALA A 1 78 ? 2.248 14.047 -5.985 1.00 87.31 78 ALA A C 1
ATOM 582 O O . ALA A 1 78 ? 2.761 13.881 -7.091 1.00 87.31 78 ALA A O 1
ATOM 583 N N . LYS A 1 79 ? 1.038 13.569 -5.675 1.00 90.12 79 LYS A N 1
ATOM 584 C CA . LYS A 1 79 ? 0.193 12.796 -6.588 1.00 90.12 79 LYS A CA 1
ATOM 585 C C . LYS A 1 79 ? 0.035 13.505 -7.932 1.00 90.12 79 LYS A C 1
ATOM 587 O O . LYS A 1 79 ? 0.472 12.977 -8.949 1.00 90.12 79 LYS A O 1
ATOM 592 N N . ARG A 1 80 ? -0.448 14.754 -7.942 1.00 89.44 80 ARG A N 1
ATOM 593 C CA . ARG A 1 80 ? -0.617 15.535 -9.186 1.00 89.44 80 ARG A CA 1
ATOM 594 C C . ARG A 1 80 ? 0.687 15.750 -9.951 1.00 89.44 80 ARG A C 1
ATOM 596 O O . ARG A 1 80 ? 0.694 15.761 -11.183 1.00 89.44 80 ARG A O 1
ATOM 603 N N . ARG A 1 81 ? 1.805 15.929 -9.237 1.00 89.62 81 ARG A N 1
ATOM 604 C CA . ARG A 1 81 ? 3.128 16.067 -9.859 1.00 89.62 81 ARG A CA 1
ATOM 605 C C . ARG A 1 81 ? 3.489 14.809 -10.648 1.00 89.62 81 ARG A C 1
ATOM 607 O O . ARG A 1 81 ? 3.927 14.938 -11.789 1.00 89.62 81 ARG A O 1
ATOM 614 N N . TYR A 1 82 ? 3.306 13.627 -10.070 1.00 92.06 82 TYR A N 1
ATOM 615 C CA . TYR A 1 82 ? 3.663 12.360 -10.711 1.00 92.06 82 TYR A CA 1
ATOM 616 C C . TYR A 1 82 ? 2.610 11.880 -11.722 1.00 92.06 82 TYR A C 1
ATOM 618 O O . TYR A 1 82 ? 2.985 11.353 -12.764 1.00 92.06 82 TYR A O 1
ATOM 626 N N . GLU A 1 83 ? 1.321 12.174 -11.516 1.00 92.31 83 GLU A N 1
ATOM 627 C CA . GLU A 1 83 ? 0.255 11.927 -12.504 1.00 92.31 83 GLU A CA 1
ATOM 628 C C . GLU A 1 83 ? 0.564 12.570 -13.861 1.00 92.31 83 GLU A C 1
ATOM 630 O O . GLU A 1 83 ? 0.380 11.955 -14.911 1.00 92.31 83 GLU A O 1
ATOM 635 N N . SER A 1 84 ? 1.127 13.785 -13.850 1.00 88.56 84 SER A N 1
ATOM 636 C CA . SER A 1 84 ? 1.543 14.484 -15.074 1.00 88.56 84 SER A CA 1
ATOM 637 C C . SER A 1 84 ? 2.648 13.768 -15.868 1.00 88.56 84 SER A C 1
ATOM 639 O O . SER A 1 84 ? 2.934 14.152 -17.001 1.00 88.56 84 SER A O 1
ATOM 641 N N . ARG A 1 85 ? 3.287 12.744 -15.282 1.00 88.81 85 ARG A N 1
ATOM 642 C CA . ARG A 1 85 ? 4.389 11.968 -15.870 1.00 88.81 85 ARG A CA 1
ATOM 643 C C . ARG A 1 85 ? 3.976 10.562 -16.311 1.00 88.81 85 ARG A C 1
ATOM 645 O O . ARG A 1 85 ? 4.780 9.890 -16.950 1.00 88.81 85 ARG A O 1
ATOM 652 N N . LEU A 1 86 ? 2.736 10.139 -16.043 1.00 90.50 86 LEU A N 1
ATOM 653 C CA . LEU A 1 86 ? 2.262 8.782 -16.343 1.00 90.50 86 LEU A CA 1
ATOM 654 C C . LEU A 1 86 ? 2.374 8.411 -17.820 1.00 90.50 86 LEU A C 1
ATOM 656 O O . LEU A 1 86 ? 2.801 7.302 -18.126 1.00 90.50 86 LEU A O 1
ATOM 660 N N . SER A 1 87 ? 2.030 9.329 -18.729 1.00 86.62 87 SER A N 1
ATOM 661 C CA . SER A 1 87 ? 2.164 9.088 -20.170 1.00 86.62 87 SER A CA 1
ATOM 662 C C . SER A 1 87 ? 3.615 8.810 -20.552 1.00 86.62 87 SER A C 1
ATOM 664 O O . SER A 1 87 ? 3.891 7.840 -21.241 1.00 86.62 87 SER A O 1
ATOM 666 N N . ILE A 1 88 ? 4.554 9.589 -20.013 1.00 84.75 88 ILE A N 1
ATOM 667 C CA . ILE A 1 88 ? 5.983 9.444 -20.299 1.00 84.75 88 ILE A CA 1
ATOM 668 C C . ILE A 1 88 ? 6.503 8.089 -19.801 1.00 84.75 88 ILE A C 1
ATOM 670 O O . ILE A 1 88 ? 7.294 7.445 -20.485 1.00 84.75 88 ILE A O 1
ATOM 674 N N . TRP A 1 89 ? 6.070 7.641 -18.620 1.00 88.00 89 TRP A N 1
ATOM 675 C CA . TRP A 1 89 ? 6.457 6.336 -18.075 1.00 88.00 89 TRP A CA 1
ATOM 676 C C . TRP A 1 89 ? 5.817 5.163 -18.822 1.00 88.00 89 TRP A C 1
ATOM 678 O O . TRP A 1 89 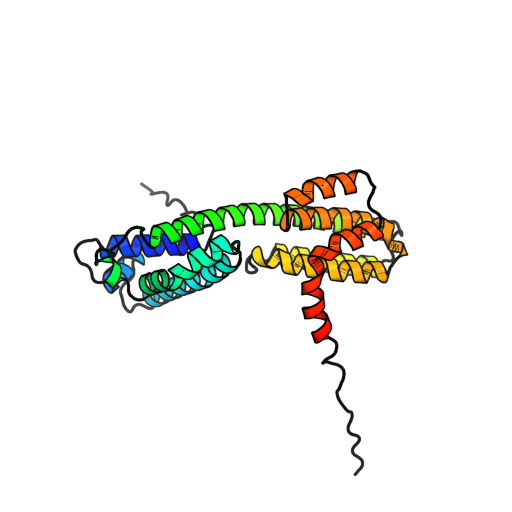? 6.455 4.126 -18.995 1.00 88.00 89 TRP A O 1
ATOM 688 N N . TRP A 1 90 ? 4.581 5.328 -19.290 1.00 88.75 90 TRP A N 1
ATOM 689 C CA . TRP A 1 90 ? 3.918 4.342 -20.135 1.00 88.75 90 TRP A CA 1
ATOM 690 C C . TRP A 1 90 ? 4.600 4.217 -21.501 1.00 88.75 90 TRP A C 1
ATOM 692 O O . TRP A 1 90 ? 4.885 3.108 -21.947 1.00 88.75 90 TRP A O 1
ATOM 702 N N . ASP A 1 91 ? 4.946 5.340 -22.128 1.00 83.69 91 ASP A N 1
ATOM 703 C CA . ASP A 1 91 ? 5.677 5.359 -23.396 1.00 83.69 91 ASP A CA 1
ATOM 704 C C . ASP A 1 91 ? 7.066 4.727 -23.224 1.00 83.69 91 ASP A C 1
ATOM 706 O O . ASP A 1 91 ? 7.493 3.909 -24.030 1.00 83.69 91 ASP A O 1
ATOM 710 N N . ALA A 1 92 ? 7.740 5.010 -22.107 1.00 79.88 92 ALA A N 1
ATOM 711 C CA . ALA A 1 92 ? 8.977 4.349 -21.695 1.00 79.88 92 ALA A CA 1
ATOM 712 C C . ALA A 1 92 ? 8.850 2.819 -21.564 1.00 79.88 92 ALA A C 1
ATOM 714 O O . ALA A 1 92 ? 9.813 2.097 -21.815 1.00 79.88 92 ALA A O 1
ATOM 715 N N . LEU A 1 93 ? 7.684 2.324 -21.156 1.00 86.06 93 LEU A N 1
ATOM 716 C CA . LEU A 1 93 ? 7.412 0.901 -20.998 1.00 86.06 93 LEU A CA 1
ATOM 717 C C . LEU A 1 93 ? 7.096 0.229 -22.344 1.00 86.06 93 LEU A C 1
ATOM 719 O O . LEU A 1 93 ? 7.623 -0.844 -22.631 1.00 86.06 93 LEU A O 1
ATOM 723 N N . VAL A 1 94 ? 6.243 0.851 -23.162 1.00 81.56 94 VAL A N 1
ATOM 724 C CA . VAL A 1 94 ? 5.679 0.249 -24.383 1.00 81.56 94 VAL A CA 1
ATOM 725 C C . VAL A 1 94 ? 6.503 0.562 -25.634 1.00 81.56 94 VAL A C 1
ATOM 727 O O . VAL A 1 94 ? 6.652 -0.298 -26.501 1.00 81.56 94 VAL A O 1
ATOM 730 N N . GLU A 1 95 ? 7.074 1.762 -25.731 1.00 71.69 95 GLU A N 1
ATOM 731 C CA . GLU A 1 95 ? 7.850 2.227 -26.884 1.00 71.69 95 GLU A CA 1
ATOM 732 C C . GLU A 1 95 ? 9.145 2.978 -26.478 1.00 71.69 95 GLU A C 1
ATOM 734 O O . GLU A 1 95 ? 9.288 4.181 -26.709 1.00 71.69 95 GLU A O 1
ATOM 739 N N . PRO A 1 96 ? 10.168 2.276 -25.942 1.00 59.94 96 PRO A N 1
ATOM 740 C CA . PRO A 1 96 ? 11.455 2.879 -25.565 1.00 59.94 96 PRO A CA 1
ATOM 741 C C . PRO A 1 96 ? 12.248 3.603 -26.672 1.00 59.94 96 PRO A C 1
ATOM 743 O O . PRO A 1 96 ? 13.337 4.105 -26.399 1.00 59.94 96 PRO A O 1
ATOM 746 N N . ALA A 1 97 ? 11.779 3.649 -27.926 1.00 55.00 97 ALA A N 1
ATOM 747 C CA . ALA A 1 97 ? 12.506 4.245 -29.056 1.00 55.00 97 ALA A CA 1
ATOM 748 C C . ALA A 1 97 ? 12.828 5.729 -28.806 1.00 55.00 97 ALA A C 1
ATOM 750 O O . ALA A 1 97 ? 13.919 6.200 -29.147 1.00 55.00 97 ALA A O 1
ATOM 751 N N . GLY A 1 98 ? 11.930 6.427 -28.104 1.00 54.62 98 GLY A N 1
ATOM 752 C CA . GLY A 1 98 ? 12.104 7.819 -27.690 1.00 54.62 98 GLY A CA 1
ATOM 753 C C . GLY A 1 98 ? 13.222 8.052 -26.666 1.00 54.62 98 GLY A C 1
ATOM 754 O O . GLY A 1 98 ? 13.578 9.197 -26.419 1.00 54.62 98 GLY A O 1
ATOM 755 N N . TRP A 1 99 ? 13.830 7.007 -26.088 1.00 57.78 99 TRP A N 1
ATOM 756 C CA . TRP A 1 99 ? 14.970 7.152 -25.167 1.00 57.78 99 TRP A CA 1
ATOM 757 C C . TRP A 1 99 ? 16.293 7.469 -25.862 1.00 57.78 99 TRP A C 1
ATOM 759 O O . TRP A 1 99 ? 17.255 7.867 -25.203 1.00 57.78 99 TRP A O 1
ATOM 769 N N . SER A 1 100 ? 16.354 7.257 -27.176 1.00 51.44 100 SER A N 1
ATOM 770 C CA . SER A 1 100 ? 17.525 7.565 -28.000 1.00 51.44 100 SER A CA 1
ATOM 771 C C . SER A 1 100 ? 17.527 9.008 -28.518 1.00 51.44 100 SER A C 1
ATOM 773 O O . SER A 1 100 ? 18.579 9.525 -28.901 1.00 51.44 100 SER A O 1
ATOM 775 N N . GLU A 1 101 ? 16.372 9.677 -28.485 1.00 53.91 101 GLU A N 1
ATOM 776 C CA . GLU A 1 101 ? 16.248 11.083 -28.841 1.00 53.91 101 GLU A CA 1
ATOM 777 C C . GLU A 1 101 ? 16.558 11.966 -27.619 1.00 53.91 101 GLU A C 1
ATOM 779 O O . GLU A 1 101 ? 16.070 11.705 -26.516 1.00 53.91 101 GLU A O 1
ATOM 784 N N . PRO A 1 102 ? 17.382 13.020 -27.763 1.00 46.69 102 PRO A N 1
ATOM 785 C CA . PRO A 1 102 ? 17.619 13.957 -26.675 1.00 46.69 102 PRO A CA 1
ATOM 786 C C . PRO A 1 102 ? 16.305 14.663 -26.317 1.00 46.69 102 PRO A C 1
ATOM 788 O O . PRO A 1 102 ? 15.809 15.490 -27.082 1.00 46.69 102 PRO A O 1
ATOM 791 N N . VAL A 1 103 ? 15.751 14.342 -25.142 1.00 50.53 103 VAL A N 1
ATOM 792 C CA . VAL A 1 103 ? 14.543 14.989 -24.616 1.00 50.53 103 VAL A CA 1
ATOM 793 C C . VAL A 1 103 ? 14.812 16.503 -24.542 1.00 50.53 103 VAL A C 1
ATOM 795 O O . VAL A 1 103 ? 15.760 16.908 -23.862 1.00 50.53 103 VAL A O 1
ATOM 798 N N . PRO A 1 104 ? 14.040 17.368 -25.233 1.00 43.03 104 PRO A N 1
ATOM 799 C CA . PRO A 1 104 ? 14.450 18.753 -25.491 1.00 43.03 104 PRO A CA 1
ATOM 800 C C . PRO A 1 104 ? 14.505 19.674 -24.263 1.00 43.03 104 PRO A C 1
ATOM 802 O O . PRO A 1 104 ? 14.831 20.851 -24.402 1.00 43.03 104 PRO A O 1
ATOM 805 N N . ASN A 1 105 ? 14.172 19.198 -23.064 1.00 46.00 105 ASN A N 1
ATOM 806 C CA . ASN A 1 105 ? 14.268 19.989 -21.845 1.00 46.00 105 ASN A CA 1
ATOM 807 C C . ASN A 1 105 ? 14.292 19.093 -20.600 1.00 46.00 105 ASN A C 1
ATOM 809 O O . ASN A 1 105 ? 13.394 18.283 -20.421 1.00 46.00 105 ASN A O 1
ATOM 813 N N . ARG A 1 106 ? 15.338 19.307 -19.790 1.00 56.09 106 ARG A N 1
ATOM 814 C CA . ARG A 1 106 ? 15.554 19.036 -18.353 1.00 56.09 106 ARG A CA 1
ATOM 815 C C . ARG A 1 106 ? 14.611 18.049 -17.634 1.00 56.09 106 ARG A C 1
ATOM 817 O O . ARG A 1 106 ? 13.405 18.257 -17.576 1.00 56.09 106 ARG A O 1
ATOM 824 N N . ASP A 1 107 ? 15.269 17.118 -16.944 1.00 61.16 107 ASP A N 1
ATOM 825 C CA . ASP A 1 107 ? 14.787 16.062 -16.044 1.00 61.16 107 ASP A CA 1
ATOM 826 C C . ASP A 1 107 ? 14.527 14.721 -16.735 1.00 61.16 107 ASP A C 1
ATOM 828 O O . ASP A 1 107 ? 13.673 14.580 -17.612 1.00 61.16 107 ASP A O 1
ATOM 832 N N . ASP A 1 108 ? 15.307 13.723 -16.327 1.00 73.31 108 ASP A N 1
ATOM 833 C CA . ASP A 1 108 ? 15.170 12.359 -16.798 1.00 73.31 108 ASP A CA 1
ATOM 834 C C . ASP A 1 108 ? 13.830 11.775 -16.321 1.00 73.31 108 ASP A C 1
ATOM 836 O O . ASP A 1 108 ? 13.529 11.830 -15.124 1.00 73.31 108 ASP A O 1
ATOM 840 N N . PRO A 1 109 ? 13.003 11.191 -17.205 1.00 74.25 109 PRO A N 1
ATOM 841 C CA . PRO A 1 109 ? 11.769 10.537 -16.785 1.00 74.25 109 PRO A CA 1
ATOM 842 C C . PRO A 1 109 ? 11.982 9.473 -15.702 1.00 74.25 109 PRO A C 1
ATOM 844 O O . PRO A 1 109 ? 11.099 9.283 -14.862 1.00 74.25 109 PRO A O 1
ATOM 847 N N . LEU A 1 110 ? 13.144 8.809 -15.703 1.00 84.69 110 LEU A N 1
ATOM 848 C CA . LEU A 1 110 ? 13.500 7.814 -14.696 1.00 84.69 110 LEU A CA 1
ATOM 849 C C . LEU A 1 110 ? 13.882 8.448 -13.354 1.00 84.69 110 LEU A C 1
ATOM 851 O O . LEU A 1 110 ? 13.517 7.883 -12.331 1.00 84.69 110 LEU A O 1
ATOM 855 N N . ASP A 1 111 ? 14.484 9.644 -13.333 1.00 86.69 111 ASP A N 1
ATOM 856 C CA . ASP A 1 111 ? 14.808 10.355 -12.082 1.00 86.69 111 ASP A CA 1
ATOM 857 C C . ASP A 1 111 ? 13.536 10.675 -11.282 1.00 86.69 111 ASP A C 1
ATOM 859 O O . ASP A 1 111 ? 13.514 10.629 -10.052 1.00 86.69 111 ASP A O 1
ATOM 863 N N . HIS A 1 112 ? 12.436 10.991 -11.972 1.00 87.94 112 HIS A N 1
ATOM 864 C CA . HIS A 1 112 ? 11.149 11.211 -11.312 1.00 87.94 112 HIS A CA 1
ATOM 865 C C . HIS A 1 112 ? 10.554 9.927 -10.742 1.00 87.94 112 HIS A C 1
ATOM 867 O O . HIS A 1 112 ? 9.951 9.973 -9.671 1.00 87.94 112 HIS A O 1
ATOM 873 N N . LEU A 1 113 ? 10.714 8.807 -11.447 1.00 88.88 113 LEU A N 1
ATOM 874 C CA . LEU A 1 113 ? 10.244 7.510 -10.977 1.00 88.88 113 LEU A CA 1
ATOM 875 C C . LEU A 1 113 ? 11.078 7.029 -9.779 1.00 88.88 113 LEU A C 1
ATOM 877 O O . LEU A 1 113 ? 10.518 6.511 -8.820 1.00 88.88 113 LEU A O 1
ATOM 881 N N . ASP A 1 114 ? 12.389 7.285 -9.786 1.00 91.81 114 ASP A N 1
ATOM 882 C CA . ASP A 1 114 ? 13.290 7.018 -8.660 1.00 91.81 114 ASP A CA 1
ATOM 883 C C . ASP A 1 114 ? 12.937 7.874 -7.436 1.00 91.81 114 ASP A C 1
ATOM 885 O O . ASP A 1 114 ? 12.770 7.366 -6.330 1.00 91.81 114 ASP A O 1
ATOM 889 N N . SER A 1 115 ? 12.696 9.171 -7.652 1.00 90.75 115 SER A N 1
ATOM 890 C CA . SER A 1 115 ? 12.228 10.075 -6.600 1.00 90.75 115 SER A CA 1
ATOM 891 C C . SER A 1 115 ? 10.871 9.654 -6.029 1.00 90.75 115 SER A C 1
ATOM 893 O O . SER A 1 115 ? 10.652 9.795 -4.827 1.00 90.75 115 SER A O 1
ATOM 895 N N . MET A 1 116 ? 9.949 9.161 -6.861 1.00 92.25 116 MET A N 1
ATOM 896 C CA . MET A 1 116 ? 8.681 8.612 -6.382 1.00 92.25 116 MET A CA 1
ATOM 897 C C . MET A 1 116 ? 8.917 7.336 -5.567 1.00 92.25 116 MET A C 1
ATOM 899 O O . MET A 1 116 ? 8.320 7.181 -4.504 1.00 92.25 116 MET A O 1
ATOM 903 N N . ALA A 1 117 ? 9.814 6.457 -6.024 1.00 90.62 117 ALA A N 1
ATOM 904 C CA . ALA A 1 117 ? 10.171 5.236 -5.314 1.00 90.62 117 ALA A CA 1
ATOM 905 C C . ALA A 1 117 ? 10.727 5.530 -3.914 1.00 90.62 117 ALA A C 1
ATOM 907 O O . ALA A 1 117 ? 10.301 4.886 -2.960 1.00 90.62 117 ALA A O 1
ATOM 908 N N . ASP A 1 118 ? 11.599 6.534 -3.765 1.00 90.38 118 ASP A N 1
ATOM 909 C CA . ASP A 1 118 ? 12.117 6.967 -2.457 1.00 90.38 118 ASP A CA 1
ATOM 910 C C . ASP A 1 118 ? 10.986 7.367 -1.495 1.00 90.38 118 ASP A C 1
ATOM 912 O O . ASP A 1 118 ? 10.977 6.965 -0.329 1.00 90.38 118 ASP A O 1
ATOM 916 N N . ILE A 1 119 ? 10.010 8.143 -1.983 1.00 88.62 119 ILE A N 1
ATOM 917 C CA . ILE A 1 119 ? 8.866 8.602 -1.180 1.00 88.62 119 ILE A CA 1
ATOM 918 C C . ILE A 1 119 ? 7.983 7.418 -0.781 1.00 88.62 119 ILE A C 1
ATOM 920 O O . ILE A 1 119 ? 7.643 7.273 0.394 1.00 88.62 119 ILE A O 1
ATOM 924 N N . VAL A 1 120 ? 7.629 6.559 -1.739 1.00 86.50 120 VAL A N 1
ATOM 925 C CA . VAL A 1 120 ? 6.779 5.384 -1.501 1.00 86.50 120 VAL A CA 1
ATOM 926 C C . VAL A 1 120 ? 7.459 4.403 -0.546 1.00 86.50 120 VAL A C 1
ATOM 928 O O . VAL A 1 120 ? 6.809 3.849 0.340 1.00 86.50 120 VAL A O 1
ATOM 931 N N . GLU A 1 121 ? 8.768 4.191 -0.672 1.00 87.44 121 GLU A N 1
ATOM 932 C CA . GLU A 1 121 ? 9.517 3.316 0.229 1.00 87.44 121 GLU A CA 1
ATOM 933 C C . GLU A 1 121 ? 9.585 3.877 1.647 1.00 87.44 121 GLU A C 1
ATOM 935 O O . GLU A 1 121 ? 9.336 3.131 2.598 1.00 87.44 121 GLU A O 1
ATOM 940 N N . ALA A 1 122 ? 9.845 5.179 1.801 1.00 85.19 122 ALA A N 1
ATOM 941 C CA . ALA A 1 122 ? 9.803 5.838 3.103 1.00 85.19 122 ALA A CA 1
ATOM 942 C C . ALA A 1 122 ? 8.417 5.686 3.757 1.00 85.19 122 ALA A C 1
ATOM 944 O O . ALA A 1 122 ? 8.318 5.230 4.899 1.00 85.19 122 ALA A O 1
ATOM 945 N N . GLN A 1 123 ? 7.344 5.951 3.004 1.00 80.25 123 GLN A N 1
ATOM 946 C CA . GLN A 1 123 ? 5.967 5.757 3.468 1.00 80.25 123 GLN A CA 1
ATOM 947 C C . GLN A 1 123 ? 5.667 4.294 3.809 1.00 80.25 123 GLN A C 1
ATOM 949 O O . GLN A 1 123 ? 5.031 4.013 4.820 1.00 80.25 123 GLN A O 1
ATOM 954 N N . SER A 1 124 ? 6.144 3.337 3.012 1.00 78.88 124 SER A N 1
ATOM 955 C CA . SER A 1 124 ? 5.965 1.905 3.273 1.00 78.88 124 SER A CA 1
ATOM 956 C C . SER A 1 124 ? 6.646 1.476 4.576 1.00 78.88 124 SER A C 1
ATOM 958 O O . SER A 1 124 ? 6.071 0.700 5.339 1.00 78.88 124 SER A O 1
ATOM 960 N N . VAL A 1 125 ? 7.844 1.983 4.882 1.00 80.81 125 VAL A N 1
ATOM 961 C CA . VAL A 1 125 ? 8.527 1.700 6.158 1.00 80.81 125 VAL A CA 1
ATOM 962 C C . VAL A 1 125 ? 7.724 2.243 7.342 1.00 80.81 125 VAL A C 1
ATOM 964 O O . VAL A 1 125 ? 7.523 1.533 8.336 1.00 80.81 125 VAL A O 1
ATOM 967 N N . GLU A 1 126 ? 7.221 3.472 7.233 1.00 78.44 126 GLU A N 1
ATOM 968 C CA . GLU A 1 126 ? 6.363 4.078 8.255 1.00 78.44 126 GLU A CA 1
ATOM 969 C C . GLU A 1 126 ? 5.066 3.286 8.443 1.00 78.44 126 GLU A C 1
ATOM 971 O O . GLU A 1 126 ? 4.711 2.929 9.568 1.00 78.44 126 GLU A O 1
ATOM 976 N N . LEU A 1 127 ? 4.402 2.929 7.345 1.00 75.56 127 LEU A N 1
ATOM 977 C CA . LEU A 1 127 ? 3.165 2.158 7.339 1.00 75.56 127 LEU A CA 1
ATOM 978 C C . LEU A 1 127 ? 3.354 0.749 7.906 1.00 75.56 127 LEU A C 1
ATOM 980 O O . LEU A 1 127 ? 2.528 0.311 8.699 1.00 75.56 127 LEU A O 1
ATOM 984 N N . ARG A 1 128 ? 4.449 0.049 7.584 1.00 79.88 128 ARG A N 1
ATOM 985 C CA . ARG A 1 128 ? 4.781 -1.251 8.200 1.00 79.88 128 ARG A CA 1
ATOM 986 C C . ARG A 1 128 ? 5.015 -1.116 9.699 1.00 79.88 128 ARG A C 1
ATOM 988 O O . ARG A 1 128 ? 4.545 -1.943 10.475 1.00 79.88 128 ARG A O 1
ATOM 995 N N . THR A 1 129 ? 5.703 -0.056 10.117 1.00 81.19 129 THR A N 1
ATOM 996 C CA . THR A 1 129 ? 5.916 0.237 11.540 1.00 81.19 129 THR A CA 1
ATOM 997 C C . THR A 1 129 ? 4.586 0.505 12.247 1.00 81.19 129 THR A C 1
ATOM 999 O O . THR A 1 129 ? 4.357 0.014 13.353 1.00 81.19 129 THR A O 1
ATOM 1002 N N . ALA A 1 130 ? 3.687 1.261 11.615 1.00 76.25 130 ALA A N 1
ATOM 1003 C CA . ALA A 1 130 ? 2.360 1.544 12.142 1.00 76.25 130 ALA A CA 1
ATOM 1004 C C . ALA A 1 130 ? 1.478 0.282 12.181 1.00 76.25 130 ALA A C 1
ATOM 1006 O O . ALA A 1 130 ? 0.835 0.023 13.196 1.00 76.25 130 ALA A O 1
ATOM 1007 N N . ALA A 1 131 ? 1.521 -0.549 11.138 1.00 81.75 131 ALA A N 1
ATOM 1008 C CA . ALA A 1 131 ? 0.837 -1.837 11.075 1.00 81.75 131 ALA A CA 1
ATOM 1009 C C . ALA A 1 131 ? 1.306 -2.784 12.188 1.00 81.75 131 ALA A C 1
ATOM 1011 O O . ALA A 1 131 ? 0.477 -3.387 12.864 1.00 81.75 131 ALA A O 1
ATOM 1012 N N . GLN A 1 132 ? 2.616 -2.850 12.454 1.00 85.19 132 GLN A N 1
ATOM 1013 C CA . GLN A 1 132 ? 3.151 -3.640 13.564 1.00 85.19 132 GLN A CA 1
ATOM 1014 C C . GLN A 1 132 ? 2.649 -3.126 14.920 1.00 85.19 132 GLN A C 1
ATOM 1016 O O . GLN A 1 132 ? 2.192 -3.911 15.746 1.00 85.19 132 GLN A O 1
ATOM 1021 N N . LYS A 1 133 ? 2.657 -1.806 15.142 1.00 81.88 133 LYS A N 1
ATOM 1022 C CA . LYS A 1 133 ? 2.109 -1.214 16.375 1.00 81.88 133 LYS A CA 1
ATOM 1023 C C . LYS A 1 133 ? 0.618 -1.515 16.542 1.00 81.88 133 LYS A C 1
ATOM 1025 O O . LYS A 1 133 ? 0.181 -1.830 17.647 1.00 81.88 133 LYS A O 1
ATOM 1030 N N . LEU A 1 134 ? -0.160 -1.436 15.462 1.00 81.88 134 LEU A N 1
ATOM 1031 C CA . LEU A 1 134 ? -1.580 -1.779 15.470 1.00 81.88 134 LEU A CA 1
ATOM 1032 C C . LEU A 1 134 ? -1.791 -3.270 15.767 1.00 81.88 134 LEU A C 1
ATOM 1034 O O . LEU A 1 134 ? -2.647 -3.615 16.578 1.00 81.88 134 LEU A O 1
ATOM 1038 N N . ARG A 1 135 ? -0.972 -4.153 15.190 1.00 88.25 135 ARG A N 1
ATOM 1039 C CA . ARG A 1 135 ? -0.980 -5.590 15.487 1.00 88.25 135 ARG A CA 1
ATOM 1040 C C . ARG A 1 135 ? -0.720 -5.872 16.967 1.00 88.25 135 ARG A C 1
ATOM 1042 O O . ARG A 1 135 ? -1.458 -6.643 17.585 1.00 88.25 135 ARG A O 1
ATOM 1049 N N . ASP A 1 136 ? 0.292 -5.236 17.551 1.00 86.38 136 ASP A N 1
ATOM 1050 C CA . ASP A 1 136 ? 0.639 -5.397 18.969 1.00 86.38 136 ASP A CA 1
ATOM 1051 C C . ASP A 1 136 ? -0.498 -4.896 19.879 1.00 86.38 136 ASP A C 1
ATOM 1053 O O . ASP A 1 136 ? -0.863 -5.540 20.874 1.00 86.38 136 ASP A O 1
ATOM 1057 N N . ALA A 1 137 ? -1.108 -3.769 19.502 1.00 82.31 137 ALA A N 1
ATOM 1058 C CA . ALA A 1 137 ? -2.269 -3.196 20.170 1.00 82.31 137 ALA A CA 1
ATOM 1059 C C . ALA A 1 137 ? -3.482 -4.141 20.122 1.00 82.31 137 ALA A C 1
ATOM 1061 O O . ALA A 1 137 ? -4.093 -4.413 21.155 1.00 82.31 137 ALA A O 1
ATOM 1062 N N . LEU A 1 138 ? -3.798 -4.704 18.957 1.00 86.88 138 LEU A N 1
ATOM 1063 C CA . LEU A 1 138 ? -4.908 -5.643 18.776 1.00 86.88 138 LEU A CA 1
ATOM 1064 C C . LEU A 1 138 ? -4.686 -6.959 19.514 1.00 86.88 138 LEU A C 1
ATOM 1066 O O . LEU A 1 138 ? -5.592 -7.462 20.172 1.00 86.88 138 LEU A O 1
ATOM 1070 N N . THR A 1 139 ? -3.460 -7.474 19.498 1.00 91.62 139 THR A N 1
ATOM 1071 C CA . THR A 1 139 ? -3.083 -8.662 20.276 1.00 91.62 139 THR A CA 1
ATOM 1072 C C . THR A 1 139 ? -3.278 -8.413 21.775 1.00 91.62 139 THR A C 1
ATOM 1074 O O . THR A 1 139 ? -3.797 -9.262 22.506 1.00 91.62 139 THR A O 1
ATOM 1077 N N . THR A 1 140 ? -2.920 -7.215 22.243 1.00 86.88 140 THR A N 1
ATOM 1078 C CA . THR A 1 140 ? -3.149 -6.794 23.629 1.00 86.88 140 THR A CA 1
ATOM 1079 C C . THR A 1 140 ? -4.637 -6.657 23.941 1.00 86.88 140 THR A C 1
ATOM 1081 O O . THR A 1 140 ? -5.087 -7.173 24.965 1.00 86.88 140 THR A O 1
ATOM 1084 N N . ALA A 1 141 ? -5.410 -6.023 23.058 1.00 84.56 141 ALA A N 1
ATOM 1085 C CA . ALA A 1 141 ? -6.856 -5.893 23.187 1.00 84.56 141 ALA A CA 1
ATOM 1086 C C . ALA A 1 141 ? -7.533 -7.264 23.282 1.00 84.56 141 ALA A C 1
ATOM 1088 O O . ALA A 1 141 ? -8.292 -7.504 24.216 1.00 84.56 141 ALA A O 1
ATOM 1089 N N . ARG A 1 142 ? -7.182 -8.199 22.394 1.00 92.50 142 ARG A N 1
ATOM 1090 C CA . ARG A 1 142 ? -7.686 -9.576 22.406 1.00 92.50 142 ARG A CA 1
ATOM 1091 C C . ARG A 1 142 ? -7.473 -10.243 23.761 1.00 92.50 142 ARG A C 1
ATOM 1093 O O . ARG A 1 142 ? -8.400 -10.813 24.327 1.00 92.50 142 ARG A O 1
ATOM 1100 N N . ARG A 1 143 ? -6.262 -10.129 24.319 1.00 92.19 143 ARG A N 1
ATOM 1101 C CA . ARG A 1 143 ? -5.925 -10.667 25.647 1.00 92.19 143 ARG A CA 1
ATOM 1102 C C . ARG A 1 143 ? -6.763 -10.033 26.760 1.00 92.19 143 ARG A C 1
ATOM 1104 O O . ARG A 1 143 ? -7.197 -10.749 27.656 1.00 92.19 143 ARG A O 1
ATOM 1111 N N . ILE A 1 144 ? -6.998 -8.720 26.705 1.00 85.81 144 ILE A N 1
ATOM 1112 C CA . ILE A 1 144 ? -7.856 -8.009 27.668 1.00 85.81 144 ILE A CA 1
ATOM 1113 C C . ILE A 1 144 ? -9.294 -8.536 27.599 1.00 85.81 144 ILE A C 1
ATOM 1115 O O . ILE A 1 144 ? -9.890 -8.785 28.642 1.00 85.81 144 ILE A O 1
ATOM 1119 N N . VAL A 1 145 ? -9.835 -8.745 26.395 1.00 87.56 145 VAL A N 1
ATOM 1120 C CA . VAL A 1 145 ? -11.201 -9.260 26.208 1.00 87.56 145 VAL A CA 1
ATOM 1121 C C . VAL A 1 145 ? -11.334 -10.679 26.748 1.00 87.56 145 VAL A C 1
ATOM 1123 O O . VAL A 1 145 ? -12.253 -10.948 27.513 1.00 87.56 145 VAL A O 1
ATOM 1126 N N . VAL A 1 146 ? -10.392 -11.568 26.417 1.00 92.69 146 VAL A N 1
ATOM 1127 C CA . VAL A 1 146 ? -10.374 -12.943 26.946 1.00 92.69 146 VAL A CA 1
ATOM 1128 C C . VAL A 1 146 ? -10.342 -12.943 28.476 1.00 92.69 146 VAL A C 1
ATOM 1130 O O . VAL A 1 146 ? -11.105 -13.670 29.105 1.00 92.69 146 VAL A O 1
ATOM 1133 N N . GLN A 1 147 ? -9.494 -12.107 29.082 1.00 90.00 147 GLN A N 1
ATOM 1134 C CA . GLN A 1 147 ? -9.412 -11.996 30.537 1.00 90.00 147 GLN A CA 1
ATOM 1135 C C . GLN A 1 147 ? -10.731 -11.497 31.143 1.00 90.00 147 GLN A C 1
ATOM 1137 O O . GLN A 1 147 ? -11.224 -12.090 32.092 1.00 90.00 147 GLN A O 1
ATOM 1142 N N . ALA A 1 148 ? -11.341 -10.467 30.555 1.00 86.25 148 ALA A N 1
ATOM 1143 C CA . ALA A 1 148 ? -12.607 -9.917 31.029 1.00 86.25 148 ALA A CA 1
ATOM 1144 C C . ALA A 1 148 ? -13.776 -10.913 30.946 1.00 86.25 148 ALA A C 1
ATOM 1146 O O . ALA A 1 148 ? -14.641 -10.913 31.819 1.00 86.25 148 ALA A O 1
ATOM 1147 N N . VAL A 1 149 ? -13.801 -11.771 29.921 1.00 91.38 149 VAL A N 1
ATOM 1148 C CA . VAL A 1 149 ? -14.773 -12.872 29.827 1.00 91.38 149 VAL A CA 1
ATOM 1149 C C . VAL A 1 149 ? -14.534 -13.893 30.940 1.00 91.38 149 VAL A C 1
ATOM 1151 O O . VAL A 1 149 ? -15.477 -14.270 31.630 1.00 91.38 149 VAL A O 1
ATOM 1154 N N . ASN A 1 150 ? -13.279 -14.298 31.162 1.00 92.69 150 ASN A N 1
ATOM 1155 C CA . ASN A 1 150 ? -12.924 -15.254 32.217 1.00 92.69 150 ASN A CA 1
ATOM 1156 C C . ASN A 1 150 ? -13.252 -14.733 33.626 1.00 92.69 150 ASN A C 1
ATOM 1158 O O . ASN A 1 150 ? -13.660 -15.510 34.487 1.00 92.69 150 ASN A O 1
ATOM 1162 N N . ASP A 1 151 ? -13.098 -13.427 33.846 1.00 91.31 151 ASP A N 1
ATOM 1163 C CA . ASP A 1 151 ? -13.388 -12.761 35.119 1.00 91.31 151 ASP A CA 1
ATOM 1164 C C . ASP A 1 151 ? -14.891 -12.456 35.303 1.00 91.31 151 ASP A C 1
ATOM 1166 O O . ASP A 1 151 ? -15.307 -11.979 36.359 1.00 91.31 151 ASP A O 1
ATOM 1170 N N . GLY A 1 152 ? -15.723 -12.729 34.290 1.00 89.69 152 GLY A N 1
ATOM 1171 C CA . GLY A 1 152 ? -17.159 -12.442 34.304 1.00 89.69 152 GLY A CA 1
ATOM 1172 C C . GLY A 1 152 ? -17.506 -10.952 34.195 1.00 89.69 152 GLY A C 1
ATOM 1173 O O . GLY A 1 152 ? -18.656 -10.578 34.418 1.00 89.69 152 GLY A O 1
ATOM 1174 N N . GLU A 1 153 ? -16.539 -10.094 33.845 1.00 84.75 153 GLU A N 1
ATOM 1175 C CA . GLU A 1 153 ? -16.756 -8.662 33.588 1.00 84.75 153 GLU A C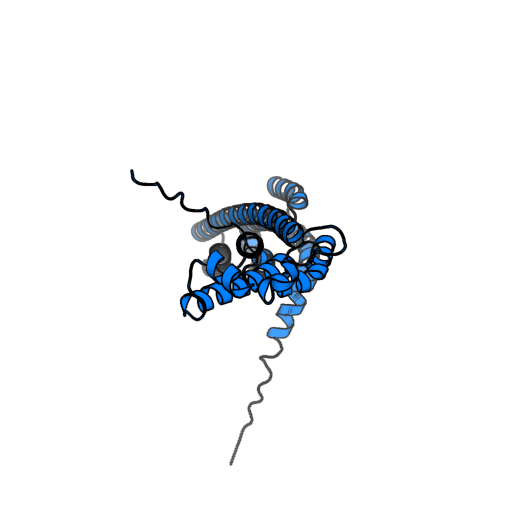A 1
ATOM 1176 C C . GLU A 1 153 ? -17.537 -8.429 32.282 1.00 84.75 153 GLU A C 1
ATOM 1178 O O . GLU A 1 153 ? -18.199 -7.403 32.121 1.00 84.75 153 GLU A O 1
ATOM 1183 N N . VAL A 1 154 ? -17.450 -9.372 31.337 1.00 86.12 154 VAL A N 1
ATOM 1184 C CA . VAL A 1 154 ? -18.109 -9.320 30.026 1.00 86.12 154 VAL A CA 1
ATOM 1185 C C . VAL A 1 154 ? -18.827 -10.637 29.757 1.00 86.12 154 VAL A C 1
ATOM 1187 O O . VAL A 1 154 ? -18.290 -11.714 30.000 1.00 86.12 154 VAL A O 1
ATOM 1190 N N . GLU A 1 155 ? -20.041 -10.548 29.215 1.00 89.19 155 GLU A N 1
ATOM 1191 C CA . GLU A 1 155 ? -20.798 -11.715 28.763 1.00 89.19 155 GLU A CA 1
ATOM 1192 C C . GLU A 1 155 ? -20.031 -12.473 27.666 1.00 89.19 155 GLU A C 1
ATOM 1194 O O . GLU A 1 155 ? -19.538 -11.864 26.716 1.00 89.19 155 GLU A O 1
ATOM 1199 N N . GLU A 1 156 ? -19.978 -13.803 27.753 1.00 90.56 156 GLU A N 1
ATOM 1200 C CA . GLU A 1 156 ? -19.245 -14.664 26.812 1.00 90.56 156 GLU A CA 1
ATOM 1201 C C . GLU A 1 156 ? -19.623 -14.402 25.344 1.00 90.56 156 GLU A C 1
ATOM 1203 O O . GLU A 1 156 ? -18.750 -14.285 24.483 1.00 90.56 156 GLU A O 1
ATOM 1208 N N . SER A 1 157 ? -20.916 -14.212 25.061 1.00 88.62 157 SER A N 1
ATOM 1209 C CA . SER A 1 157 ? -21.413 -13.937 23.707 1.00 88.62 157 SER A CA 1
ATOM 1210 C C . SER A 1 157 ? -20.902 -12.598 23.150 1.00 88.62 157 SER A C 1
ATOM 1212 O O . SER A 1 157 ? -20.562 -12.495 21.968 1.00 88.62 157 SER A O 1
ATOM 1214 N N . ALA A 1 158 ? -20.806 -11.575 24.004 1.00 84.06 158 ALA A N 1
ATOM 1215 C CA . ALA A 1 158 ? -20.286 -10.260 23.657 1.00 84.06 158 ALA A CA 1
ATOM 1216 C C . ALA A 1 158 ? -18.761 -10.318 23.477 1.00 84.06 158 ALA A C 1
ATOM 1218 O O . ALA A 1 158 ? -18.233 -9.815 22.485 1.00 84.06 158 ALA A O 1
ATOM 1219 N N . GLY A 1 159 ? -18.062 -10.997 24.389 1.00 87.69 159 GLY A N 1
ATOM 1220 C CA . GLY A 1 159 ? -16.621 -11.211 24.306 1.00 87.69 159 GLY A CA 1
ATOM 1221 C C . GLY A 1 159 ? -16.197 -11.955 23.040 1.00 87.69 159 GLY A C 1
ATOM 1222 O O . GLY A 1 159 ? -15.275 -11.504 22.363 1.00 87.69 159 GLY A O 1
ATOM 1223 N N . SER A 1 160 ? -16.908 -13.025 22.667 1.00 91.31 160 SER A N 1
ATOM 1224 C CA . SER A 1 160 ? -16.643 -13.780 21.433 1.00 91.31 160 SER A CA 1
ATOM 1225 C C . SER A 1 160 ? -16.742 -12.891 20.195 1.00 91.31 160 SER A C 1
ATOM 1227 O O . SER A 1 160 ? -15.820 -12.868 19.389 1.00 91.31 160 SER A O 1
ATOM 1229 N N . ARG A 1 161 ? -17.808 -12.087 20.074 1.00 87.56 161 ARG A N 1
ATOM 1230 C CA . ARG A 1 161 ? -17.976 -11.176 18.928 1.00 87.56 161 ARG A CA 1
ATOM 1231 C C . ARG A 1 161 ? -16.856 -10.144 18.832 1.00 87.56 161 ARG A C 1
ATOM 1233 O O . ARG A 1 161 ? -16.418 -9.814 17.736 1.00 87.56 161 ARG A O 1
ATOM 1240 N N . LEU A 1 162 ? -16.400 -9.615 19.967 1.00 85.56 162 LEU A N 1
ATOM 1241 C CA . LEU A 1 162 ? -15.307 -8.646 19.983 1.00 85.56 162 LEU A CA 1
ATOM 1242 C C . LEU A 1 162 ? -13.967 -9.294 19.608 1.00 85.56 162 LEU A C 1
ATOM 1244 O O . LEU A 1 162 ? -13.175 -8.680 18.897 1.00 85.56 162 LEU A O 1
ATOM 1248 N N . ILE A 1 163 ? -13.724 -10.533 20.044 1.00 92.00 163 ILE A N 1
ATOM 1249 C CA . ILE A 1 163 ? -12.558 -11.318 19.618 1.00 92.00 163 ILE A CA 1
ATOM 1250 C C . ILE A 1 163 ? -12.609 -11.568 18.108 1.00 92.00 163 ILE A C 1
ATOM 1252 O O . ILE A 1 163 ? -11.605 -11.327 17.447 1.00 92.00 163 ILE A O 1
ATOM 1256 N N . ASP A 1 164 ? -13.763 -11.944 17.553 1.00 91.25 164 ASP A N 1
ATOM 1257 C CA . ASP A 1 164 ? -13.923 -12.168 16.109 1.00 91.25 164 ASP A CA 1
ATOM 1258 C C . ASP A 1 164 ? -13.610 -10.903 15.292 1.00 91.25 164 ASP A C 1
ATOM 1260 O O . ASP A 1 164 ? -12.929 -10.969 14.267 1.00 91.25 164 ASP A O 1
ATOM 1264 N N . LEU A 1 165 ? -14.057 -9.729 15.760 1.00 86.62 165 LEU A N 1
ATOM 1265 C CA . LEU A 1 165 ? -13.727 -8.442 15.135 1.00 86.62 165 LEU A CA 1
ATOM 1266 C C . LEU A 1 165 ? -12.218 -8.155 15.170 1.00 86.62 165 LEU A C 1
ATOM 1268 O O . LEU A 1 165 ? -11.650 -7.707 14.172 1.00 86.62 165 LEU A O 1
ATOM 1272 N N . ILE A 1 166 ? -11.564 -8.416 16.306 1.00 89.25 166 ILE A N 1
ATOM 1273 C CA . ILE A 1 166 ? -10.116 -8.226 16.457 1.00 89.25 166 ILE A CA 1
ATOM 1274 C C . ILE A 1 166 ? -9.341 -9.199 15.560 1.00 89.25 166 ILE A C 1
ATOM 1276 O O . ILE A 1 166 ? -8.412 -8.780 14.871 1.00 89.25 166 ILE A O 1
ATOM 1280 N N . ASP A 1 167 ? -9.730 -10.474 15.534 1.00 91.75 167 ASP A N 1
ATOM 1281 C CA . ASP A 1 167 ? -9.069 -11.515 14.744 1.00 91.75 167 ASP A CA 1
ATOM 1282 C C . ASP A 1 167 ? -9.231 -11.250 13.238 1.00 91.75 167 ASP A C 1
ATOM 1284 O O . ASP A 1 167 ? -8.277 -11.420 12.475 1.00 91.75 167 ASP A O 1
ATOM 1288 N N . ARG A 1 168 ? -10.385 -10.719 12.806 1.00 87.94 168 ARG A N 1
ATOM 1289 C CA . ARG A 1 168 ? -10.578 -10.238 11.431 1.00 87.94 168 ARG A CA 1
ATOM 1290 C C . ARG A 1 168 ? -9.613 -9.105 11.088 1.00 87.94 168 ARG A C 1
ATOM 1292 O O . ARG A 1 168 ? -8.991 -9.146 10.033 1.00 87.94 168 ARG A O 1
ATOM 1299 N N . LEU A 1 169 ? -9.458 -8.114 11.965 1.00 85.12 169 LEU A N 1
ATOM 1300 C CA . LEU A 1 169 ? -8.550 -6.990 11.722 1.00 85.12 169 LEU A CA 1
ATOM 1301 C C . LEU A 1 169 ? -7.077 -7.429 11.692 1.00 85.12 169 LEU A C 1
ATOM 1303 O O . LEU A 1 169 ? -6.312 -6.965 10.849 1.00 85.12 169 LEU A O 1
ATOM 1307 N N . LEU A 1 170 ? -6.684 -8.352 12.573 1.00 89.19 170 LEU A N 1
ATOM 1308 C CA . LEU A 1 170 ? -5.353 -8.963 12.549 1.00 89.19 170 LEU A CA 1
ATOM 1309 C C . LEU A 1 170 ? -5.094 -9.700 11.231 1.00 89.19 170 LEU A C 1
ATOM 1311 O O . LEU A 1 170 ? -4.023 -9.542 10.653 1.00 89.19 170 LEU A O 1
ATOM 1315 N N . HIS A 1 171 ? -6.080 -10.447 10.729 1.00 87.81 171 HIS A N 1
ATOM 1316 C CA . HIS A 1 171 ? -5.971 -11.130 9.442 1.00 87.81 171 HIS A CA 1
ATOM 1317 C C . HIS A 1 171 ? -5.764 -10.152 8.276 1.00 87.81 171 HIS A C 1
ATOM 1319 O O . HIS A 1 171 ? -4.931 -10.402 7.413 1.00 87.81 171 HIS A O 1
ATOM 1325 N N . GLU A 1 172 ? -6.476 -9.022 8.271 1.00 84.12 172 GLU A N 1
ATOM 1326 C CA . GLU A 1 172 ? -6.314 -7.973 7.255 1.00 84.12 172 GLU A CA 1
ATOM 1327 C C . GLU A 1 172 ? -4.928 -7.304 7.307 1.00 84.12 172 GLU A C 1
ATOM 1329 O O . GLU A 1 172 ? -4.385 -6.959 6.263 1.00 84.12 172 GLU A O 1
ATOM 1334 N N . ILE A 1 173 ? -4.340 -7.140 8.499 1.00 82.81 173 ILE A N 1
ATOM 1335 C CA . ILE A 1 173 ? -2.967 -6.623 8.669 1.00 82.81 173 ILE A CA 1
ATOM 1336 C C . ILE A 1 173 ? -1.923 -7.622 8.158 1.00 82.81 173 ILE A C 1
ATOM 1338 O O . ILE A 1 173 ? -0.887 -7.220 7.629 1.00 82.81 173 ILE A O 1
ATOM 1342 N N . ASP A 1 174 ? -2.183 -8.914 8.355 1.00 83.06 174 ASP A N 1
ATOM 1343 C CA . ASP A 1 174 ? -1.257 -9.994 8.020 1.00 83.06 174 ASP A CA 1
ATOM 1344 C C . ASP A 1 174 ? -1.321 -10.428 6.550 1.00 83.06 174 ASP A C 1
ATOM 1346 O O . ASP A 1 174 ? -0.444 -11.174 6.112 1.00 83.06 174 ASP A O 1
ATOM 1350 N N . ASP A 1 175 ? -2.323 -9.982 5.788 1.00 78.94 175 ASP A N 1
ATOM 1351 C CA . ASP A 1 175 ? -2.484 -10.324 4.375 1.00 78.94 175 ASP A CA 1
ATOM 1352 C C . ASP A 1 175 ? -1.471 -9.553 3.501 1.00 78.94 175 ASP A C 1
ATOM 1354 O O . ASP A 1 175 ? -1.637 -8.355 3.263 1.00 78.94 175 ASP A O 1
ATOM 1358 N N . PRO A 1 176 ? -0.436 -10.221 2.950 1.00 56.69 176 PRO A N 1
ATOM 1359 C CA . PRO A 1 176 ? 0.588 -9.562 2.146 1.00 56.69 176 PRO A CA 1
ATOM 1360 C C . PRO A 1 176 ? 0.073 -9.103 0.774 1.00 56.69 176 PRO A C 1
ATOM 1362 O O . PRO A 1 176 ? 0.773 -8.356 0.091 1.00 56.69 176 PRO A O 1
ATOM 1365 N N . GLN A 1 177 ? -1.104 -9.571 0.336 1.00 53.31 177 GLN A N 1
ATOM 1366 C CA . GLN A 1 177 ? -1.724 -9.150 -0.924 1.00 53.31 177 GLN A CA 1
ATOM 1367 C C . GLN A 1 177 ? -2.558 -7.880 -0.764 1.00 53.31 177 GLN A C 1
ATOM 1369 O O . GLN A 1 177 ? -2.807 -7.174 -1.745 1.00 53.31 177 GLN A O 1
ATOM 1374 N N . LYS A 1 178 ? -2.981 -7.560 0.460 1.00 62.94 178 LYS A N 1
ATOM 1375 C CA . LYS A 1 178 ? -3.654 -6.300 0.752 1.00 62.94 178 LYS A CA 1
ATOM 1376 C C . LYS A 1 178 ? -2.587 -5.277 1.074 1.00 62.94 178 LYS A C 1
ATOM 1378 O O . LYS A 1 178 ? -1.855 -5.386 2.051 1.00 62.94 178 LYS A O 1
ATOM 1383 N N . SER A 1 179 ? -2.457 -4.286 0.197 1.00 57.00 179 SER A N 1
ATOM 1384 C CA . SER A 1 179 ? -1.471 -3.239 0.409 1.00 57.00 179 SER A CA 1
ATOM 1385 C C . SER A 1 179 ? -1.730 -2.560 1.757 1.00 57.00 179 SER A C 1
ATOM 1387 O O . SER A 1 179 ? -2.881 -2.322 2.138 1.00 57.00 179 SER A O 1
ATOM 1389 N N . VAL A 1 180 ? -0.654 -2.216 2.471 1.00 62.97 180 VAL A N 1
ATOM 1390 C CA . VAL A 1 180 ? -0.719 -1.504 3.763 1.00 62.97 180 VAL A CA 1
ATOM 1391 C C . VAL A 1 180 ? -1.515 -0.192 3.644 1.00 62.97 180 VAL A C 1
ATOM 1393 O O . VAL A 1 180 ? -2.003 0.357 4.627 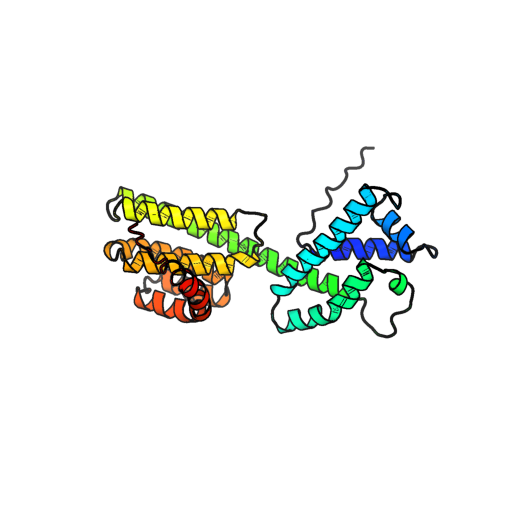1.00 62.97 180 VAL A O 1
ATOM 1396 N N . PHE A 1 181 ? -1.730 0.281 2.419 1.00 62.19 181 PHE A N 1
ATOM 1397 C CA . PHE A 1 181 ? -2.543 1.439 2.092 1.00 62.19 181 PHE A CA 1
ATOM 1398 C C . PHE A 1 181 ? -4.053 1.242 2.312 1.00 62.19 181 PHE A C 1
ATOM 1400 O O . PHE A 1 181 ? -4.744 2.222 2.573 1.00 62.19 181 PHE A O 1
ATOM 1407 N N . ARG A 1 182 ? -4.570 0.003 2.312 1.00 70.75 182 ARG A N 1
ATOM 1408 C CA . ARG A 1 182 ? -5.972 -0.295 2.683 1.00 70.75 182 ARG A CA 1
ATOM 1409 C C . ARG A 1 182 ? -6.212 -0.333 4.189 1.00 70.75 182 ARG A C 1
ATOM 1411 O O . ARG A 1 182 ? -7.355 -0.397 4.637 1.00 70.75 182 ARG A O 1
ATOM 1418 N N . LEU A 1 183 ? -5.147 -0.277 4.985 1.00 71.62 183 LEU A N 1
ATOM 1419 C CA . LEU A 1 183 ? -5.239 -0.419 6.432 1.00 71.62 183 LEU A CA 1
ATOM 1420 C C . LEU A 1 183 ? -6.048 0.714 7.081 1.00 71.62 183 LEU A C 1
ATOM 1422 O O . LEU A 1 183 ? -6.685 0.493 8.107 1.00 71.62 183 LEU A O 1
ATOM 1426 N N . LYS A 1 184 ? -6.095 1.897 6.452 1.00 71.06 184 LYS A N 1
ATOM 1427 C CA . LYS A 1 184 ? -6.940 3.020 6.887 1.00 71.06 184 LYS A CA 1
ATOM 1428 C C . LYS A 1 184 ? -8.434 2.698 6.782 1.00 71.06 184 LYS A C 1
ATOM 1430 O O . LYS A 1 184 ? -9.158 2.905 7.751 1.00 71.06 184 LYS A O 1
ATOM 1435 N N . ASP A 1 185 ? -8.882 2.146 5.656 1.00 73.50 185 ASP A N 1
ATOM 1436 C CA . ASP A 1 185 ? -10.297 1.808 5.428 1.00 73.50 185 ASP A CA 1
ATOM 1437 C C . ASP A 1 185 ? -10.754 0.669 6.343 1.00 73.50 185 ASP A C 1
ATOM 1439 O O . ASP A 1 185 ? -11.841 0.696 6.929 1.00 73.50 185 ASP A O 1
ATOM 1443 N N . VAL A 1 186 ? -9.881 -0.325 6.508 1.00 74.00 186 VAL A N 1
ATOM 1444 C CA . VAL A 1 186 ? -10.114 -1.459 7.400 1.00 74.00 186 VAL A CA 1
ATOM 1445 C C . VAL A 1 186 ? -10.184 -0.985 8.861 1.00 74.00 186 VAL A C 1
ATOM 1447 O O . VAL A 1 186 ? -11.102 -1.366 9.589 1.00 74.00 186 VAL A O 1
ATOM 1450 N N . ALA A 1 187 ? -9.275 -0.100 9.283 1.00 75.06 187 ALA A N 1
ATOM 1451 C CA . ALA A 1 187 ? -9.300 0.507 10.612 1.00 75.06 187 ALA A CA 1
ATOM 1452 C C . ALA A 1 187 ? -10.566 1.350 10.851 1.00 75.06 187 ALA A C 1
ATOM 1454 O O . ALA A 1 187 ? -11.160 1.266 11.925 1.00 75.06 187 ALA A O 1
ATOM 1455 N N . ALA A 1 188 ? -11.012 2.125 9.858 1.00 75.12 188 ALA A N 1
ATOM 1456 C CA . ALA A 1 188 ? -12.239 2.916 9.949 1.00 75.12 188 ALA A CA 1
ATOM 1457 C C . ALA A 1 188 ? -13.486 2.030 10.097 1.00 75.12 188 ALA A C 1
ATOM 1459 O O . ALA A 1 188 ? -14.332 2.292 10.951 1.00 75.12 188 ALA A O 1
ATOM 1460 N N . THR A 1 189 ? -13.565 0.942 9.324 1.00 78.31 189 THR A N 1
ATOM 1461 C CA . THR A 1 189 ? -14.656 -0.042 9.428 1.00 78.31 189 THR A CA 1
ATOM 1462 C C . THR A 1 189 ? -14.684 -0.678 10.817 1.00 78.31 189 THR A C 1
ATOM 1464 O O . THR A 1 189 ? -15.731 -0.720 11.459 1.00 78.31 189 THR A O 1
ATOM 1467 N N . PHE A 1 190 ? -13.518 -1.085 11.331 1.00 81.25 190 PHE A N 1
ATOM 1468 C CA . PHE A 1 190 ? -13.400 -1.641 12.677 1.00 81.25 190 PHE A CA 1
ATOM 1469 C C . PHE A 1 190 ? -13.860 -0.659 13.763 1.00 81.25 190 PHE A C 1
ATOM 1471 O O . PHE A 1 190 ? -14.545 -1.062 14.700 1.00 81.25 190 PHE A O 1
ATOM 1478 N N . LEU A 1 191 ? -13.510 0.628 13.653 1.00 79.62 191 LEU A N 1
ATOM 1479 C CA . LEU A 1 191 ? -13.978 1.648 14.597 1.00 79.62 191 LEU A CA 1
ATOM 1480 C C . LEU A 1 191 ? -15.503 1.804 14.560 1.00 79.62 191 LEU A C 1
ATOM 1482 O O . LEU A 1 191 ? -16.119 1.924 15.621 1.00 79.62 191 LEU A O 1
ATOM 1486 N N . GLY A 1 192 ? -16.108 1.744 13.371 1.00 77.06 192 GLY A N 1
ATOM 1487 C CA . GLY A 1 192 ? -17.563 1.727 13.209 1.00 77.06 192 GLY A CA 1
ATOM 1488 C C . GLY A 1 192 ? -18.212 0.517 13.889 1.00 77.06 192 GLY A C 1
ATOM 1489 O O . GLY A 1 192 ? -19.123 0.681 14.704 1.00 77.06 192 GLY A O 1
ATOM 1490 N N . ASP A 1 193 ? -17.696 -0.687 13.637 1.00 77.19 193 ASP A N 1
ATOM 1491 C CA . ASP A 1 193 ? -18.190 -1.927 14.250 1.00 77.19 193 ASP A CA 1
ATOM 1492 C C . ASP A 1 193 ? -18.045 -1.903 15.781 1.00 77.19 193 ASP A C 1
AT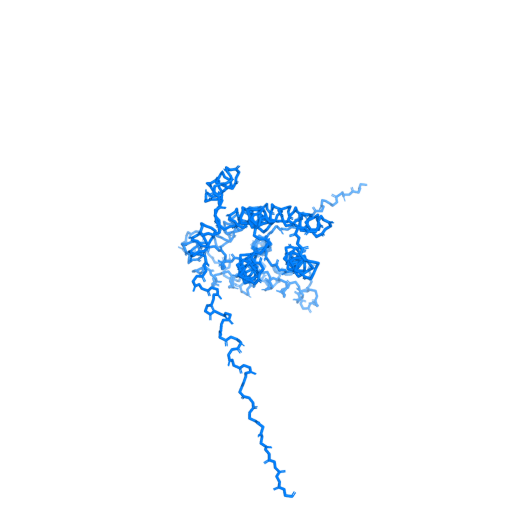OM 1494 O O . ASP A 1 193 ? -18.957 -2.294 16.518 1.00 77.19 193 ASP A O 1
ATOM 1498 N N . LEU A 1 194 ? -16.920 -1.382 16.277 1.00 79.38 194 LEU A N 1
ATOM 1499 C CA . LEU A 1 194 ? -16.650 -1.231 17.705 1.00 79.38 194 LEU A CA 1
ATOM 1500 C C . LEU A 1 194 ? -17.610 -0.235 18.367 1.00 79.38 194 LEU A C 1
ATOM 1502 O O . LEU A 1 194 ? -18.059 -0.466 19.491 1.00 79.38 194 LEU A O 1
ATOM 1506 N N . GLN A 1 195 ? -17.964 0.851 17.676 1.00 78.12 195 GLN A N 1
ATOM 1507 C CA . GLN A 1 195 ? -18.957 1.810 18.153 1.00 78.12 195 GLN A CA 1
ATOM 1508 C C . GLN A 1 195 ? -20.355 1.183 18.233 1.00 78.12 195 GLN A C 1
ATOM 1510 O O . GLN A 1 195 ? -21.038 1.338 19.247 1.00 78.12 195 GLN A O 1
ATOM 1515 N N . ILE A 1 196 ? -20.778 0.439 17.207 1.00 75.12 196 ILE A N 1
ATOM 1516 C CA . ILE A 1 196 ? -22.063 -0.280 17.216 1.00 75.12 196 ILE A CA 1
ATOM 1517 C C . ILE A 1 196 ? -22.097 -1.288 18.372 1.00 75.12 196 ILE A C 1
ATOM 1519 O O . ILE A 1 196 ? -23.094 -1.397 19.092 1.00 75.12 196 ILE A O 1
ATOM 1523 N N . PHE A 1 197 ? -20.987 -1.992 18.595 1.00 75.31 197 PHE A N 1
ATOM 1524 C CA . PHE A 1 197 ? -20.843 -2.918 19.710 1.00 75.31 197 PHE A CA 1
ATOM 1525 C C . PHE A 1 197 ? -20.982 -2.213 21.070 1.00 75.31 197 PHE A C 1
ATOM 1527 O O . PHE A 1 197 ? -21.738 -2.674 21.924 1.00 75.31 197 PHE A O 1
ATOM 1534 N N . LEU A 1 198 ? -20.315 -1.069 21.254 1.00 75.19 198 LEU A N 1
ATOM 1535 C CA . LEU A 1 198 ? -20.389 -0.246 22.468 1.00 75.19 198 LEU A CA 1
ATOM 1536 C C . LEU A 1 198 ? -21.816 0.204 22.798 1.00 75.19 198 LEU A C 1
ATOM 1538 O O . LEU A 1 198 ? -22.218 0.167 23.959 1.00 75.19 198 LEU A O 1
ATOM 1542 N N . ILE A 1 199 ? -22.585 0.593 21.780 1.00 76.62 199 ILE A N 1
ATOM 1543 C CA . ILE A 1 199 ? -23.990 0.992 21.939 1.00 76.62 199 ILE A CA 1
ATOM 1544 C C . ILE A 1 199 ? -24.839 -0.196 22.415 1.00 76.62 199 ILE A C 1
ATOM 1546 O O . ILE A 1 199 ? -25.742 -0.030 23.234 1.00 76.62 199 ILE A O 1
ATOM 1550 N N . ARG A 1 200 ? -24.544 -1.403 21.921 1.00 78.88 200 ARG A N 1
ATOM 1551 C CA . ARG A 1 200 ? -25.312 -2.618 22.221 1.00 78.88 200 ARG A CA 1
ATOM 1552 C C . ARG A 1 200 ? -24.980 -3.237 23.582 1.00 78.88 200 ARG A C 1
ATOM 1554 O O . ARG A 1 200 ? -25.846 -3.893 24.157 1.00 78.88 200 ARG A O 1
ATOM 1561 N N . TYR A 1 201 ? -23.765 -3.033 24.092 1.00 76.62 201 TYR A N 1
ATOM 1562 C CA . TYR A 1 201 ? -23.275 -3.648 25.332 1.00 76.62 201 TYR A CA 1
ATOM 1563 C C . TYR A 1 201 ? -22.680 -2.608 26.304 1.00 76.62 201 TYR A C 1
ATOM 1565 O O . TYR A 1 201 ? -21.474 -2.623 26.570 1.00 76.62 201 TYR A O 1
ATOM 1573 N N . PRO A 1 202 ? -23.499 -1.710 26.886 1.00 74.88 202 PRO A N 1
ATOM 1574 C CA . PRO A 1 202 ? -23.022 -0.638 27.767 1.00 74.88 202 PRO A CA 1
ATOM 1575 C C . PRO A 1 202 ? -22.319 -1.144 29.040 1.00 74.88 202 PRO A C 1
ATOM 1577 O O . PRO A 1 202 ? -21.443 -0.475 29.583 1.00 74.88 202 PRO A O 1
ATOM 1580 N N . GLN A 1 203 ? -22.639 -2.351 29.506 1.00 74.31 203 GLN A N 1
ATOM 1581 C CA . GLN A 1 203 ? -21.966 -3.002 30.633 1.00 74.31 203 GLN A CA 1
ATOM 1582 C C . GLN A 1 203 ? -20.482 -3.298 30.361 1.00 74.31 203 GLN A C 1
ATOM 1584 O O . GLN A 1 203 ? -19.682 -3.349 31.290 1.00 74.31 203 GLN A O 1
ATOM 1589 N N . ALA A 1 204 ? -20.090 -3.432 29.091 1.00 72.00 204 ALA A N 1
ATOM 1590 C CA . ALA A 1 204 ? -18.716 -3.722 28.701 1.00 72.00 204 ALA A CA 1
ATOM 1591 C C . ALA A 1 204 ? -17.845 -2.456 28.573 1.00 72.00 204 ALA A C 1
ATOM 1593 O O . ALA A 1 204 ? -16.659 -2.564 28.266 1.00 72.00 204 ALA A O 1
ATOM 1594 N N . VAL A 1 205 ? -18.384 -1.254 28.832 1.00 75.69 205 VAL A N 1
ATOM 1595 C CA . VAL A 1 205 ? -17.697 0.037 28.615 1.00 75.69 205 VAL A CA 1
ATOM 1596 C C . VAL A 1 205 ? -16.356 0.143 29.352 1.00 75.69 205 VAL A C 1
ATOM 1598 O O . VAL A 1 205 ? -15.421 0.721 28.809 1.00 75.69 205 VAL A O 1
ATOM 1601 N N . GLY A 1 206 ? -16.205 -0.442 30.546 1.00 74.25 206 GLY A N 1
ATOM 1602 C CA . GLY A 1 206 ? -14.937 -0.399 31.296 1.00 74.25 206 GLY A CA 1
ATOM 1603 C C . GLY A 1 206 ? -13.814 -1.269 30.708 1.00 74.25 206 GLY A C 1
ATOM 1604 O O . GLY A 1 206 ? -12.628 -0.965 30.850 1.00 74.25 206 GLY A O 1
ATOM 1605 N N . VAL A 1 207 ? -14.166 -2.362 30.034 1.00 72.62 207 VAL A N 1
ATOM 1606 C CA . VAL A 1 207 ? -13.220 -3.230 29.309 1.00 72.62 207 VAL A CA 1
ATOM 1607 C C . VAL A 1 207 ? -12.984 -2.665 27.912 1.00 72.62 207 VAL A C 1
ATOM 1609 O O . VAL A 1 207 ? -11.847 -2.577 27.447 1.00 72.62 207 VAL A O 1
ATOM 1612 N N . LEU A 1 208 ? -14.053 -2.191 27.276 1.00 69.31 208 LEU A N 1
ATOM 1613 C CA . LEU A 1 208 ? -14.007 -1.570 25.966 1.00 69.31 208 LEU A CA 1
ATOM 1614 C C . LEU A 1 208 ? -13.223 -0.263 25.978 1.00 69.31 208 LEU A C 1
ATOM 1616 O O . LEU A 1 208 ? -12.492 -0.036 25.034 1.00 69.31 208 LEU A O 1
ATOM 1620 N N . SER A 1 209 ? -13.262 0.562 27.024 1.00 72.75 209 SER A N 1
ATOM 1621 C CA . SER A 1 209 ? -12.440 1.781 27.087 1.00 72.75 209 SER A CA 1
ATOM 1622 C C . SER A 1 209 ? -10.937 1.473 27.032 1.00 72.75 209 SER A C 1
ATOM 1624 O O . SER A 1 209 ? -10.180 2.204 26.394 1.00 72.75 209 SER A O 1
ATOM 1626 N N . ARG A 1 210 ? -10.506 0.348 27.620 1.00 74.31 210 ARG A N 1
ATOM 1627 C CA . ARG A 1 210 ? -9.119 -0.147 27.557 1.00 74.31 210 ARG A CA 1
ATOM 1628 C C . ARG A 1 210 ? -8.763 -0.665 26.160 1.00 74.31 210 ARG A C 1
ATOM 1630 O O . ARG A 1 210 ? -7.685 -0.361 25.647 1.00 74.31 210 ARG A O 1
ATOM 1637 N N . VAL A 1 211 ? -9.674 -1.415 25.538 1.00 75.12 211 VAL A N 1
ATOM 1638 C CA . VAL A 1 211 ? -9.536 -1.932 24.163 1.00 75.12 211 VAL A CA 1
ATOM 1639 C C . VAL A 1 211 ? -9.509 -0.787 23.149 1.00 75.12 211 VAL A C 1
ATOM 1641 O O . VAL A 1 211 ? -8.567 -0.673 22.376 1.00 75.12 211 VAL A O 1
ATOM 1644 N N . VAL A 1 212 ? -10.491 0.106 23.211 1.00 73.94 212 VAL A N 1
ATOM 1645 C CA . VAL A 1 212 ? -10.642 1.301 22.379 1.00 73.94 212 VAL A CA 1
ATOM 1646 C C . VAL A 1 212 ? -9.449 2.237 22.556 1.00 73.94 212 VAL A C 1
ATOM 1648 O O . VAL A 1 212 ? -8.891 2.684 21.565 1.00 73.94 212 VAL A O 1
ATOM 1651 N 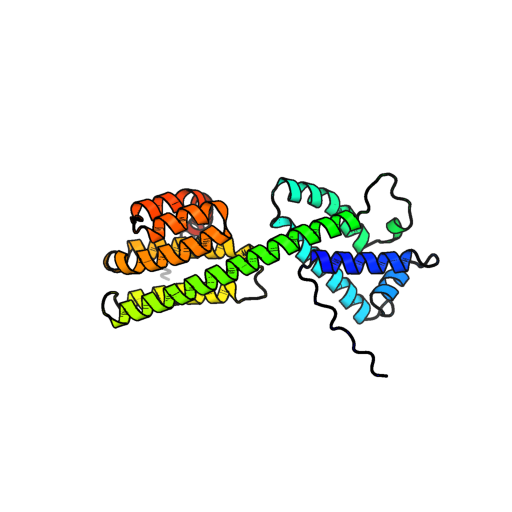N . GLY A 1 213 ? -8.994 2.485 23.788 1.00 74.25 213 GLY A N 1
ATOM 1652 C CA . GLY A 1 213 ? -7.774 3.256 24.057 1.00 74.25 213 GLY A CA 1
ATOM 1653 C C . GLY A 1 213 ? -6.555 2.683 23.341 1.00 74.25 213 GLY A C 1
ATOM 1654 O O . GLY A 1 213 ? -5.820 3.401 22.670 1.00 74.25 213 GLY A O 1
ATOM 1655 N N . THR A 1 214 ? -6.380 1.369 23.438 1.00 72.75 214 THR A N 1
ATOM 1656 C CA . THR A 1 214 ? -5.241 0.658 22.852 1.00 72.75 214 THR A CA 1
ATOM 1657 C C . THR A 1 214 ? -5.307 0.657 21.321 1.00 72.75 214 THR A C 1
ATOM 1659 O O . THR A 1 214 ? -4.314 0.950 20.654 1.00 72.75 214 THR A O 1
ATOM 1662 N N . VAL A 1 215 ? -6.484 0.383 20.753 1.00 72.38 215 VAL A N 1
ATOM 1663 C CA . VAL A 1 215 ? -6.684 0.315 19.301 1.00 72.38 215 VAL A CA 1
ATOM 1664 C C . VAL A 1 215 ? -6.688 1.701 18.664 1.00 72.38 215 VAL A C 1
ATOM 1666 O O . VAL A 1 215 ? -6.025 1.879 17.647 1.00 72.38 215 VAL A O 1
ATOM 1669 N N . ILE A 1 216 ? -7.337 2.704 19.263 1.00 73.25 216 ILE A N 1
ATOM 1670 C CA . ILE A 1 216 ? -7.304 4.067 18.724 1.00 73.25 216 ILE A CA 1
ATOM 1671 C C . ILE A 1 216 ? -5.884 4.618 18.766 1.00 73.25 216 ILE A C 1
ATOM 1673 O O . ILE A 1 216 ? -5.477 5.222 17.791 1.00 73.25 216 ILE A O 1
ATOM 1677 N N . VAL A 1 217 ? -5.072 4.371 19.799 1.00 70.00 217 VAL A N 1
ATOM 1678 C CA . VAL A 1 217 ? -3.658 4.788 19.746 1.00 70.00 217 VAL A CA 1
ATOM 1679 C C . VAL A 1 217 ? -2.937 4.146 18.553 1.00 70.00 217 VAL A C 1
ATOM 1681 O O . VAL A 1 217 ? -2.232 4.847 17.830 1.00 70.00 217 VAL A O 1
ATOM 1684 N N . GLY A 1 218 ? -3.157 2.854 18.290 1.00 68.38 218 GLY A N 1
ATOM 1685 C CA . GLY A 1 218 ? -2.603 2.172 17.114 1.00 68.38 218 GLY A CA 1
ATOM 1686 C C . GLY A 1 218 ? -3.077 2.770 15.782 1.00 68.38 218 GLY A C 1
ATOM 1687 O O . GLY A 1 218 ? -2.263 3.025 14.897 1.00 68.38 218 GLY A O 1
ATOM 1688 N N . ILE A 1 219 ? -4.377 3.051 15.656 1.00 69.38 219 ILE A N 1
ATOM 1689 C CA . ILE A 1 219 ? -4.989 3.628 14.451 1.00 69.38 219 ILE A CA 1
ATOM 1690 C C . ILE A 1 219 ? -4.586 5.094 14.266 1.00 69.38 219 ILE A C 1
ATOM 1692 O O . ILE A 1 219 ? -4.284 5.513 13.156 1.00 69.38 219 ILE A O 1
ATOM 1696 N N . THR A 1 220 ? -4.514 5.887 15.330 1.00 69.88 220 THR A N 1
ATOM 1697 C CA . THR A 1 220 ? -4.075 7.281 15.246 1.00 69.88 220 THR A CA 1
ATOM 1698 C C . THR A 1 220 ? -2.612 7.345 14.831 1.00 69.88 220 THR A C 1
ATOM 1700 O O . THR A 1 220 ? -2.286 8.165 13.990 1.00 69.88 220 THR A O 1
ATOM 1703 N N . VAL A 1 221 ? -1.737 6.443 15.300 1.00 66.44 221 VAL A N 1
ATOM 1704 C CA . VAL A 1 221 ? -0.363 6.347 14.762 1.00 66.44 221 VAL A CA 1
ATOM 1705 C C . VAL A 1 221 ? -0.363 6.057 13.255 1.00 66.44 221 VAL A C 1
ATOM 1707 O O . VAL A 1 221 ? 0.528 6.524 12.551 1.00 66.44 221 VAL A O 1
ATOM 1710 N N . LEU A 1 222 ? -1.355 5.313 12.763 1.00 65.56 222 LEU A N 1
ATOM 1711 C CA . LEU A 1 222 ? -1.513 4.974 11.350 1.00 65.56 222 LEU A CA 1
ATOM 1712 C C . LEU A 1 222 ? -2.022 6.142 10.487 1.00 65.56 222 LEU A C 1
ATOM 1714 O O . LEU A 1 222 ? -1.677 6.248 9.310 1.00 65.56 222 LEU A O 1
ATOM 1718 N N . ILE A 1 223 ? -2.895 6.979 11.049 1.00 67.25 223 ILE A N 1
ATOM 1719 C CA . ILE A 1 223 ? -3.564 8.069 10.328 1.00 67.25 223 ILE A CA 1
ATOM 1720 C C . ILE A 1 223 ? -2.778 9.377 10.461 1.00 67.25 223 ILE A C 1
ATOM 1722 O O . ILE A 1 223 ? -2.574 10.059 9.459 1.00 67.25 223 ILE A O 1
ATOM 1726 N N . ASP A 1 224 ? -2.346 9.709 11.677 1.00 68.12 224 ASP A N 1
ATOM 1727 C CA . ASP A 1 224 ? -1.629 10.933 12.031 1.00 68.12 224 ASP A CA 1
ATOM 1728 C C . ASP A 1 224 ? -0.731 10.702 13.275 1.00 68.12 224 ASP A C 1
ATOM 1730 O O . ASP A 1 224 ? -1.183 10.803 14.426 1.00 68.12 224 ASP A O 1
ATOM 1734 N N . PRO A 1 225 ? 0.570 10.419 13.080 1.00 60.59 225 PRO A N 1
ATOM 1735 C CA . PRO A 1 225 ? 1.492 10.164 14.183 1.00 60.59 225 PRO A CA 1
ATOM 1736 C C . PRO A 1 225 ? 1.695 11.373 15.113 1.00 60.59 225 PRO A C 1
ATOM 1738 O O . PRO A 1 225 ? 2.077 11.181 16.270 1.00 60.59 225 PRO A O 1
ATOM 1741 N N . VAL A 1 226 ? 1.412 12.603 14.662 1.00 56.12 226 VAL A N 1
ATOM 1742 C CA . VAL A 1 226 ? 1.492 13.815 15.495 1.00 56.12 226 VAL A CA 1
ATOM 1743 C C . VAL A 1 226 ? 0.283 13.891 16.427 1.00 56.12 226 VAL A C 1
ATOM 1745 O O . VAL A 1 226 ? 0.444 14.122 17.629 1.00 56.12 226 VAL A O 1
ATOM 1748 N N . ALA A 1 227 ? -0.918 13.609 15.915 1.00 59.38 227 ALA A N 1
ATOM 1749 C CA . ALA A 1 227 ? -2.123 13.506 16.738 1.00 59.38 227 ALA A CA 1
ATOM 1750 C C . ALA A 1 227 ? -2.029 12.355 17.758 1.00 59.38 227 ALA A C 1
ATOM 1752 O O . ALA A 1 227 ? -2.509 12.476 18.891 1.00 59.38 227 ALA A O 1
ATOM 1753 N N . ALA A 1 228 ? -1.353 11.259 17.396 1.00 59.09 228 ALA A N 1
ATOM 1754 C CA . ALA A 1 228 ? -1.219 10.071 18.236 1.00 59.09 228 ALA A CA 1
ATOM 1755 C C . ALA A 1 228 ? -0.506 10.330 19.570 1.00 59.09 228 ALA A C 1
ATOM 1757 O O . ALA A 1 228 ? -0.884 9.748 20.587 1.00 59.09 228 ALA A O 1
ATOM 1758 N N . ALA A 1 229 ? 0.489 11.223 19.598 1.00 57.84 229 ALA A N 1
ATOM 1759 C CA . ALA A 1 229 ? 1.230 11.548 20.817 1.00 57.84 229 ALA A CA 1
ATOM 1760 C C . ALA A 1 229 ? 0.342 12.227 21.878 1.00 57.84 229 ALA A C 1
ATOM 1762 O O . ALA A 1 229 ? 0.416 11.896 23.064 1.00 57.84 229 ALA A O 1
ATOM 1763 N N . GLY A 1 230 ? -0.543 13.137 21.453 1.00 58.34 230 GLY A N 1
ATOM 1764 C CA . GLY A 1 230 ? -1.516 13.776 22.344 1.00 58.34 230 GLY A CA 1
ATOM 1765 C C . GLY A 1 230 ? -2.568 12.788 22.855 1.00 58.34 230 GLY A C 1
ATOM 1766 O O . GLY A 1 230 ? -2.921 12.798 24.036 1.00 58.34 230 GLY A O 1
ATOM 1767 N N . LEU A 1 231 ? -3.011 11.887 21.978 1.00 57.78 231 LEU A N 1
ATOM 1768 C CA . LEU A 1 231 ? -4.030 10.880 22.265 1.00 57.78 231 LEU A CA 1
ATOM 1769 C C . LEU A 1 231 ? -3.529 9.802 23.239 1.00 57.78 231 LEU A C 1
ATOM 1771 O O . LEU A 1 231 ? -4.202 9.502 24.225 1.00 57.78 231 LEU A O 1
ATOM 1775 N N . ALA A 1 232 ? -2.313 9.290 23.035 1.00 57.28 232 ALA A N 1
ATOM 1776 C CA . ALA A 1 232 ? -1.679 8.324 23.933 1.00 57.28 232 ALA A CA 1
ATOM 1777 C C . ALA A 1 232 ? -1.507 8.880 25.358 1.00 57.28 232 ALA A C 1
ATOM 1779 O O . ALA A 1 232 ? -1.752 8.174 26.337 1.00 57.28 232 ALA A O 1
ATOM 1780 N N . SER A 1 233 ? -1.157 10.165 25.479 1.00 57.50 233 SER A N 1
ATOM 1781 C CA . SER A 1 233 ? -1.030 10.849 26.771 1.00 57.50 233 SER A CA 1
ATOM 1782 C C . SER A 1 233 ? -2.385 10.992 27.487 1.00 57.50 233 SER A C 1
ATOM 1784 O O . SER A 1 233 ? -2.492 10.755 28.691 1.00 57.50 233 SER A O 1
ATOM 1786 N N . ALA A 1 234 ? -3.458 11.290 26.743 1.00 56.00 234 ALA A N 1
ATOM 1787 C CA . ALA A 1 234 ? -4.815 11.400 27.287 1.00 56.00 234 ALA A CA 1
ATOM 1788 C C . ALA A 1 234 ? -5.396 10.052 27.758 1.00 56.00 234 ALA A C 1
ATOM 1790 O O . ALA A 1 234 ? -6.076 10.009 28.793 1.00 56.00 234 ALA A O 1
ATOM 1791 N N . VAL A 1 235 ? -5.101 8.966 27.028 1.00 56.53 235 VAL A N 1
ATOM 1792 C CA . VAL A 1 235 ? -5.457 7.583 27.394 1.00 56.53 235 VAL A CA 1
ATOM 1793 C C . VAL A 1 235 ? -4.705 7.147 28.653 1.00 56.53 235 VAL A C 1
ATOM 1795 O O . VAL A 1 235 ? -5.329 6.655 29.592 1.00 56.53 235 VAL A O 1
ATOM 1798 N N . ALA A 1 236 ? -3.391 7.389 28.724 1.00 55.38 236 ALA A N 1
ATOM 1799 C CA . ALA A 1 236 ? -2.573 7.056 29.894 1.00 55.38 236 ALA A CA 1
ATOM 1800 C C . ALA A 1 236 ? -3.017 7.797 31.170 1.00 55.38 236 ALA A C 1
ATOM 1802 O O . ALA A 1 236 ? -2.905 7.260 32.270 1.00 55.38 236 ALA A O 1
ATOM 1803 N N . ALA A 1 237 ? -3.567 9.005 31.028 1.00 59.50 237 ALA A N 1
ATOM 1804 C CA . ALA A 1 237 ? -4.102 9.792 32.137 1.00 59.50 237 ALA A CA 1
ATOM 1805 C C . ALA A 1 237 ? -5.494 9.336 32.628 1.00 59.50 237 ALA A C 1
ATOM 1807 O O . ALA A 1 237 ? -6.045 9.956 33.536 1.00 59.50 237 ALA A O 1
ATOM 1808 N N . GLY A 1 238 ? -6.106 8.309 32.020 1.00 52.41 238 GLY A N 1
ATOM 1809 C CA . GLY A 1 238 ? -7.455 7.847 32.379 1.00 52.41 238 GLY A CA 1
ATOM 1810 C C . GLY A 1 238 ? -8.558 8.881 32.111 1.00 52.41 238 GLY A C 1
ATOM 1811 O O . GLY A 1 238 ? -9.654 8.779 32.653 1.00 52.41 238 GLY A O 1
ATOM 1812 N N . SER A 1 239 ? -8.277 9.895 31.286 1.00 55.28 239 SER A N 1
ATOM 1813 C CA . SER A 1 239 ? -9.145 11.066 31.069 1.00 55.28 239 SER A CA 1
ATOM 1814 C C . SER A 1 239 ? -10.143 10.904 29.911 1.00 55.28 239 SER A C 1
ATOM 1816 O O . SER A 1 239 ? -10.738 11.883 29.438 1.00 55.28 239 SER A O 1
ATOM 1818 N N . TRP A 1 240 ? -10.294 9.672 29.421 1.00 58.12 240 TRP A N 1
ATOM 1819 C CA . TRP A 1 240 ? -11.063 9.343 28.229 1.00 58.12 240 TRP A CA 1
ATOM 1820 C C . TRP A 1 240 ? -12.430 8.768 28.594 1.00 58.12 240 TRP A C 1
ATOM 1822 O O . TRP A 1 240 ? -12.569 7.610 28.979 1.00 58.12 240 TRP A O 1
ATOM 1832 N N . THR A 1 241 ? -13.445 9.623 28.502 1.00 58.75 241 THR A N 1
ATOM 1833 C CA . THR A 1 241 ? -14.856 9.248 28.613 1.00 58.75 241 THR A CA 1
ATOM 1834 C C . THR A 1 241 ? -15.383 8.777 27.256 1.00 58.75 241 THR A C 1
ATOM 1836 O O . THR A 1 241 ? -14.849 9.165 26.214 1.00 58.75 241 THR A O 1
ATOM 1839 N N . ALA A 1 242 ? -16.451 7.972 27.251 1.00 48.50 242 ALA A N 1
ATOM 1840 C CA . ALA A 1 242 ? -17.124 7.535 26.022 1.00 48.50 242 ALA A CA 1
ATOM 1841 C C . ALA A 1 242 ? -17.485 8.720 25.098 1.00 48.50 242 ALA A C 1
ATOM 1843 O O . ALA A 1 242 ? -17.282 8.642 23.890 1.00 48.50 242 ALA A O 1
ATOM 1844 N N . ASP A 1 243 ? -17.888 9.856 25.675 1.00 49.53 243 ASP A N 1
ATOM 1845 C CA . ASP A 1 243 ? -18.191 11.088 24.932 1.00 49.53 243 ASP A CA 1
ATOM 1846 C C . ASP A 1 243 ? -16.965 11.682 24.217 1.00 49.53 243 ASP A C 1
ATOM 1848 O O . ASP A 1 243 ? -17.075 12.199 23.109 1.00 49.53 243 ASP A O 1
ATOM 1852 N N . ARG A 1 244 ? -15.767 11.581 24.811 1.00 57.62 244 ARG A N 1
ATOM 1853 C CA . ARG A 1 244 ? -14.515 12.037 24.181 1.00 57.62 244 ARG A CA 1
ATOM 1854 C C . ARG A 1 244 ? -14.018 11.091 23.094 1.00 57.62 244 ARG A C 1
ATOM 1856 O O . ARG A 1 244 ? -13.405 11.549 22.132 1.00 57.62 244 ARG A O 1
ATOM 1863 N N . ILE A 1 245 ? -14.278 9.794 23.238 1.00 51.91 245 ILE A N 1
ATOM 1864 C CA . ILE A 1 245 ? -14.009 8.792 22.200 1.00 51.91 245 ILE A CA 1
ATOM 1865 C C . ILE A 1 245 ? -14.879 9.090 20.973 1.00 51.91 245 ILE A C 1
ATOM 1867 O O . ILE A 1 245 ? -14.363 9.189 19.864 1.00 51.91 245 ILE A O 1
ATOM 1871 N N . LEU A 1 246 ? -16.176 9.335 21.179 1.00 50.06 246 LEU A N 1
ATOM 1872 C CA . LEU A 1 246 ? -17.111 9.681 20.105 1.00 50.06 246 LEU A CA 1
ATOM 1873 C C . LEU A 1 246 ? -16.745 11.010 19.422 1.00 50.06 246 LEU A C 1
ATOM 1875 O O . LEU A 1 246 ? -16.667 11.064 18.197 1.00 50.06 246 LEU A O 1
ATOM 1879 N N . ALA A 1 247 ? -16.413 12.048 20.196 1.00 57.09 247 ALA A N 1
ATOM 1880 C CA . ALA A 1 247 ? -16.019 13.354 19.657 1.00 57.09 247 ALA A CA 1
ATOM 1881 C C . ALA A 1 247 ? -14.663 13.352 18.917 1.00 57.09 247 ALA A C 1
ATOM 1883 O O . ALA A 1 247 ? -14.412 14.214 18.079 1.00 57.09 247 ALA A O 1
ATOM 1884 N N . SER A 1 248 ? -13.762 12.407 19.215 1.00 50.09 248 SER A N 1
ATOM 1885 C CA . SER A 1 248 ? -12.468 12.284 18.517 1.00 50.09 248 SER A CA 1
ATOM 1886 C C . SER A 1 248 ? -12.524 11.395 17.271 1.00 50.09 248 SER A C 1
ATOM 1888 O O . SER A 1 248 ? -11.665 11.529 16.401 1.00 50.09 248 SER A O 1
ATOM 1890 N N . ALA A 1 249 ? -13.546 10.543 17.145 1.00 43.22 249 ALA A N 1
ATOM 1891 C CA . ALA A 1 249 ? -13.828 9.767 15.937 1.00 43.22 249 ALA A CA 1
ATOM 1892 C C . ALA A 1 249 ? -14.585 10.578 14.863 1.00 43.22 249 ALA A C 1
ATOM 1894 O O . ALA A 1 249 ? -14.479 10.280 13.673 1.00 43.22 249 ALA A O 1
ATOM 1895 N N . GLU A 1 250 ? -15.301 11.633 15.262 1.00 44.59 250 GLU A N 1
ATOM 1896 C CA . GLU A 1 250 ? -16.099 12.506 14.388 1.00 44.59 250 GLU A CA 1
ATOM 1897 C C . GLU A 1 250 ? -15.384 13.039 13.125 1.00 44.59 250 GLU A C 1
ATOM 1899 O O . GLU A 1 250 ? -15.996 12.989 12.061 1.00 44.59 250 GLU A O 1
ATOM 1904 N N . PRO A 1 251 ? -14.112 13.493 13.148 1.00 46.69 251 PRO A N 1
ATOM 1905 C CA . PRO A 1 251 ? -13.433 13.961 11.933 1.00 46.69 251 PRO A CA 1
ATOM 1906 C C . PRO A 1 251 ? -12.989 12.839 10.973 1.00 46.69 251 PRO A C 1
ATOM 1908 O O . PRO A 1 251 ? -12.716 13.118 9.807 1.00 46.69 251 PRO A O 1
ATOM 1911 N N . VAL A 1 252 ? -12.926 11.580 11.425 1.00 45.12 252 VAL A N 1
ATOM 1912 C CA . VAL A 1 252 ? -12.510 10.413 10.611 1.00 45.12 252 VAL A CA 1
ATOM 1913 C C . VAL A 1 252 ? -13.714 9.749 9.919 1.00 45.12 252 VAL A C 1
ATOM 1915 O O . VAL A 1 252 ? -13.576 9.095 8.888 1.00 45.12 252 VAL A O 1
ATOM 1918 N N . MET A 1 253 ? -14.919 9.960 10.452 1.00 41.44 253 MET A N 1
ATOM 1919 C CA . MET A 1 253 ? -16.142 9.226 10.112 1.00 41.44 253 MET A CA 1
ATOM 1920 C C . MET A 1 253 ? -17.029 9.757 8.962 1.00 41.44 253 MET A C 1
ATOM 1922 O O . MET A 1 253 ? -17.819 8.951 8.459 1.00 41.44 253 MET A O 1
ATOM 1926 N N . PRO A 1 254 ? -16.969 11.020 8.478 1.00 38.44 254 PRO A N 1
ATOM 1927 C CA . PRO A 1 254 ? -18.048 11.539 7.633 1.00 38.44 254 PRO A CA 1
ATOM 1928 C C . PRO A 1 254 ? -18.113 10.896 6.238 1.00 38.44 254 PRO A C 1
ATOM 1930 O O . PRO A 1 254 ? -19.148 10.985 5.595 1.00 38.44 254 PRO A O 1
ATOM 1933 N N . LYS A 1 255 ? -17.065 10.189 5.783 1.00 42.44 255 LYS A N 1
ATOM 1934 C CA . LYS A 1 255 ? -17.077 9.460 4.497 1.00 42.44 255 LYS A CA 1
ATOM 1935 C C . LYS A 1 255 ? -17.362 7.958 4.608 1.00 42.44 255 LYS A C 1
ATOM 1937 O O . LYS A 1 255 ? -17.854 7.368 3.652 1.00 42.44 255 LYS A O 1
ATOM 1942 N N . ALA A 1 256 ? -17.075 7.327 5.748 1.00 40.06 256 ALA A N 1
ATOM 1943 C CA . ALA A 1 256 ? -17.238 5.877 5.896 1.00 40.06 256 ALA A CA 1
ATOM 1944 C C . ALA A 1 256 ? -18.721 5.477 6.017 1.00 40.06 256 ALA A C 1
ATOM 1946 O O . ALA A 1 256 ? -19.156 4.502 5.400 1.00 40.06 256 ALA A O 1
ATOM 1947 N N . LEU A 1 257 ? -19.516 6.276 6.738 1.00 40.22 257 LEU A N 1
ATOM 1948 C CA . LEU A 1 257 ? -20.940 6.011 6.974 1.00 40.22 257 LEU A CA 1
ATOM 1949 C C . LEU A 1 257 ? -21.819 6.189 5.723 1.00 40.22 257 LEU A C 1
ATOM 1951 O O . LEU A 1 257 ? -22.778 5.437 5.558 1.00 40.22 257 LEU A O 1
ATOM 1955 N N . GLU A 1 258 ? -21.473 7.098 4.803 1.00 41.66 258 GLU A N 1
ATOM 1956 C CA . GLU A 1 258 ? -22.215 7.275 3.539 1.00 41.66 258 GLU A CA 1
ATOM 1957 C C . GLU A 1 258 ? -22.084 6.055 2.602 1.00 41.66 258 GLU A C 1
ATOM 1959 O O . GLU A 1 258 ? -23.016 5.729 1.865 1.00 41.66 258 GLU A O 1
ATOM 1964 N N . SER A 1 259 ? -20.961 5.328 2.671 1.00 44.97 259 SER A N 1
ATOM 1965 C CA . SER A 1 259 ? -20.709 4.144 1.831 1.00 44.97 259 SER A CA 1
ATOM 1966 C C . SER A 1 259 ? -21.315 2.840 2.374 1.00 44.97 259 SER A C 1
ATOM 1968 O O . SER A 1 259 ? -21.607 1.926 1.605 1.00 44.97 259 SER A O 1
ATOM 1970 N N . GLY A 1 260 ? -21.512 2.744 3.695 1.00 38.06 260 GLY A N 1
ATOM 1971 C CA . GLY A 1 260 ? -22.064 1.554 4.352 1.00 38.06 260 GLY A CA 1
ATOM 1972 C C . GLY A 1 260 ? -23.590 1.565 4.453 1.00 38.06 260 GLY A C 1
ATOM 1973 O O . GLY A 1 260 ? -24.231 0.543 4.217 1.00 38.06 260 GLY A O 1
ATOM 1974 N N . ALA A 1 261 ? -24.189 2.727 4.741 1.00 41.34 261 ALA A N 1
ATOM 1975 C CA . ALA A 1 261 ? -25.633 2.849 4.965 1.00 41.34 261 ALA A CA 1
ATOM 1976 C C . ALA A 1 261 ? -26.480 2.629 3.697 1.00 41.34 261 ALA A C 1
ATOM 1978 O O . ALA A 1 261 ? -27.640 2.231 3.783 1.00 41.34 261 ALA A O 1
ATOM 1979 N N . THR A 1 262 ? -25.906 2.837 2.511 1.00 39.75 262 THR A N 1
ATOM 1980 C CA . THR A 1 262 ? -26.582 2.587 1.228 1.00 39.75 262 THR A CA 1
ATOM 1981 C C . THR A 1 262 ? -26.727 1.096 0.912 1.00 39.75 262 THR A C 1
ATOM 1983 O O . THR A 1 262 ? -27.637 0.718 0.181 1.00 39.75 262 THR A O 1
ATOM 1986 N N . ARG A 1 263 ? -25.902 0.218 1.503 1.00 44.22 263 ARG A N 1
ATOM 1987 C CA . ARG A 1 263 ? -25.864 -1.207 1.138 1.00 44.22 263 ARG A CA 1
ATOM 1988 C C . ARG A 1 263 ? -26.873 -2.084 1.888 1.00 44.22 263 ARG A C 1
ATOM 1990 O O . ARG A 1 263 ? -27.246 -3.134 1.373 1.00 44.22 263 ARG A O 1
ATOM 1997 N N . GLU A 1 264 ? -27.344 -1.670 3.065 1.00 43.66 264 GLU A N 1
ATOM 1998 C CA . GLU A 1 264 ? -28.360 -2.430 3.817 1.00 43.66 264 GLU A CA 1
ATOM 1999 C C . GLU A 1 264 ? -29.803 -2.067 3.427 1.00 43.66 264 GLU A C 1
ATOM 2001 O O . GLU A 1 264 ? -30.688 -2.918 3.526 1.00 43.66 264 GLU A O 1
ATOM 2006 N N . LEU A 1 265 ? -30.050 -0.863 2.897 1.00 42.66 265 LEU A N 1
ATOM 2007 C CA . LEU A 1 265 ? -31.402 -0.418 2.529 1.00 42.66 265 LEU A CA 1
ATOM 2008 C C . LEU A 1 265 ? -31.902 -0.955 1.175 1.00 42.66 265 LEU A C 1
ATOM 2010 O O . LEU A 1 265 ? -33.110 -0.981 0.954 1.00 42.66 265 LEU A O 1
ATOM 2014 N N . GLU A 1 266 ? -31.024 -1.447 0.296 1.00 42.28 266 GLU A N 1
ATOM 2015 C CA . GLU A 1 266 ? -31.429 -2.010 -1.007 1.00 42.28 266 GLU A CA 1
ATOM 2016 C C . GLU A 1 266 ? -31.772 -3.514 -0.963 1.00 42.28 266 GLU A C 1
ATOM 2018 O O . GLU A 1 266 ? -32.316 -4.049 -1.925 1.00 42.28 266 GLU A O 1
ATOM 2023 N N . SER A 1 267 ? -31.523 -4.213 0.152 1.00 48.78 267 SER A N 1
ATOM 2024 C CA . SER A 1 267 ? -31.750 -5.671 0.252 1.00 48.78 267 SER A CA 1
ATOM 2025 C C . SER A 1 267 ? -33.144 -6.089 0.757 1.00 48.78 267 SER A C 1
ATOM 2027 O O . SER A 1 267 ? -33.425 -7.281 0.862 1.00 48.78 267 SER A O 1
ATOM 2029 N N . GLY A 1 268 ? -34.030 -5.131 1.059 1.00 43.16 268 GLY A N 1
ATOM 2030 C CA . GLY A 1 268 ? -35.288 -5.372 1.783 1.00 43.16 268 GLY A CA 1
ATOM 2031 C C . GLY A 1 268 ? -36.598 -5.233 0.996 1.00 43.16 268 GLY A C 1
ATOM 2032 O O . GLY A 1 268 ? -37.654 -5.238 1.619 1.00 43.16 268 GLY A O 1
ATOM 2033 N N . SER A 1 269 ? -36.571 -5.092 -0.333 1.00 47.00 269 SER A N 1
ATOM 2034 C CA . SER A 1 269 ? -37.781 -4.894 -1.154 1.00 47.00 269 SER A CA 1
ATOM 2035 C C . SER A 1 269 ? -37.921 -5.982 -2.223 1.00 47.00 269 SER A C 1
ATOM 2037 O O . SER A 1 269 ? -37.753 -5.725 -3.413 1.00 47.00 269 SER A O 1
ATOM 2039 N N . GLY A 1 270 ? -38.199 -7.214 -1.793 1.00 45.25 270 GLY A N 1
ATOM 2040 C CA . GLY A 1 270 ? -38.625 -8.307 -2.667 1.00 45.25 270 GLY A CA 1
ATOM 2041 C C . GLY A 1 270 ? -40.074 -8.675 -2.369 1.00 45.25 270 GLY A C 1
ATOM 2042 O O . GLY A 1 270 ? -40.331 -9.408 -1.415 1.00 45.25 270 GLY A O 1
ATOM 2043 N N . ASP A 1 271 ? -40.991 -8.130 -3.168 1.00 44.72 271 ASP A N 1
ATOM 2044 C CA . ASP A 1 271 ? -42.421 -8.435 -3.168 1.00 44.72 271 ASP A CA 1
ATOM 2045 C C . ASP A 1 271 ? -42.677 -9.944 -3.287 1.00 44.72 271 ASP A C 1
ATOM 2047 O O . ASP A 1 271 ? -42.137 -10.630 -4.157 1.00 44.72 271 ASP A O 1
ATOM 2051 N N . SER A 1 272 ? -43.531 -10.456 -2.401 1.00 48.94 272 SER A N 1
ATOM 2052 C CA . SER A 1 272 ? -44.105 -11.797 -2.498 1.00 48.94 272 SER A CA 1
ATOM 2053 C C . SER A 1 272 ? -45.367 -11.710 -3.352 1.00 48.94 272 SER A C 1
ATOM 2055 O O . SER A 1 272 ? -46.408 -11.272 -2.869 1.00 48.94 272 SER A O 1
ATOM 2057 N N . GLU A 1 273 ? -45.269 -12.097 -4.623 1.00 55.38 273 GLU A N 1
ATOM 2058 C CA . GLU A 1 273 ? -46.425 -12.205 -5.512 1.00 55.38 273 GLU A CA 1
ATOM 2059 C C . GLU A 1 273 ? -47.109 -13.564 -5.290 1.00 55.38 273 GLU A C 1
ATOM 2061 O O . GLU A 1 273 ? -46.637 -14.630 -5.692 1.00 55.38 273 GLU A O 1
ATOM 2066 N N . GLU A 1 274 ? -48.213 -13.495 -4.554 1.00 57.16 274 GLU A N 1
ATOM 2067 C CA . GLU A 1 274 ? -49.201 -14.542 -4.328 1.00 57.16 274 GLU A CA 1
ATOM 2068 C C . GLU A 1 274 ? -49.892 -14.862 -5.666 1.00 57.16 274 GLU A C 1
ATOM 2070 O O . GLU A 1 274 ? -50.568 -14.017 -6.250 1.00 57.16 274 GLU A O 1
ATOM 2075 N N . THR A 1 275 ? -49.690 -16.074 -6.189 1.00 54.41 275 THR A N 1
ATOM 2076 C CA . THR A 1 275 ? -50.400 -16.569 -7.376 1.00 54.41 275 THR A CA 1
ATOM 2077 C C . THR A 1 275 ? -51.371 -17.667 -6.964 1.00 54.41 275 THR A C 1
ATOM 2079 O O . THR A 1 275 ? -50.978 -18.800 -6.703 1.00 54.41 275 THR A O 1
ATOM 2082 N N . ASP A 1 276 ? -52.651 -17.301 -6.920 1.00 57.25 276 ASP A N 1
ATOM 2083 C CA . ASP A 1 276 ? -53.789 -18.220 -6.933 1.00 57.25 276 ASP A CA 1
ATOM 2084 C C . ASP A 1 276 ? -54.262 -18.376 -8.388 1.00 57.25 276 ASP A C 1
ATOM 2086 O O . ASP A 1 276 ? -54.741 -17.415 -9.000 1.00 57.25 276 ASP A O 1
ATOM 2090 N N . SER A 1 277 ? -54.113 -19.580 -8.953 1.00 61.38 277 SER A N 1
ATOM 2091 C CA . SER A 1 277 ? -54.886 -20.139 -10.082 1.00 61.38 277 SER A CA 1
ATOM 2092 C C . SER A 1 277 ? -54.618 -21.634 -10.230 1.00 61.38 277 SER A C 1
ATOM 2094 O O . SER A 1 277 ? -53.429 -22.017 -10.283 1.00 61.38 277 SER A O 1
#

pLDDT: mean 74.07, std 17.02, range [33.62, 93.62]

Secondary structure (DSSP, 8-state):
--------PPPSSHHHHHHHHHHHHHHHHHSTT--HHHHHHHHHTS-TTSHHHHHHHHHHHHHHHHHHHHHTTS-HHHHHHHHTTHHHHHHHHH-GGGGSS--SSS--HHHHHHHHHHHHHHHHHHHHHHHHHHHHHHHHHHHHHHHHHHTTSS-HHHHHHHHHHHHHHHHHHH-TTS-GGGHHHHHHHHHHHHHHHHHH-GGGHHHHHHHHHHHHHHHHHHH-HHHHHHHHHHHHTT---HHHHHHHHTTT-TTHHHHHHHHHHTSS---------